Protein AF-A0A844MC93-F1 (afdb_monomer_lite)

Structure (mmCIF, N/CA/C/O backbone):
data_AF-A0A844MC93-F1
#
_entry.id   AF-A0A844MC93-F1
#
loop_
_atom_site.group_PDB
_atom_site.id
_atom_site.type_symbol
_atom_site.label_atom_id
_atom_site.label_alt_id
_atom_site.label_comp_id
_atom_site.label_asym_id
_atom_site.label_entity_id
_atom_site.label_seq_id
_atom_site.pdbx_PDB_ins_code
_atom_site.Cartn_x
_atom_site.Cartn_y
_atom_site.Cartn_z
_atom_site.occupancy
_atom_site.B_iso_or_equiv
_atom_site.auth_seq_id
_atom_site.auth_comp_id
_atom_site.auth_asym_id
_atom_site.auth_atom_id
_atom_site.pdbx_PDB_model_num
ATOM 1 N N . MET A 1 1 ? 63.786 -28.068 -14.562 1.00 35.53 1 MET A N 1
ATOM 2 C CA . MET A 1 1 ? 63.815 -26.596 -14.672 1.00 35.53 1 MET A CA 1
ATOM 3 C C . MET A 1 1 ? 62.580 -26.238 -15.486 1.00 35.53 1 MET A C 1
ATOM 5 O O . MET A 1 1 ? 62.514 -26.682 -16.622 1.00 35.53 1 MET A O 1
ATOM 9 N N . GLU A 1 2 ? 61.457 -26.017 -14.790 1.00 35.34 2 GLU A N 1
ATOM 10 C CA . GLU A 1 2 ? 60.825 -24.687 -14.545 1.00 35.34 2 GLU A CA 1
ATOM 11 C C . GLU A 1 2 ? 60.027 -24.233 -15.785 1.00 35.34 2 GLU A C 1
ATOM 13 O O . GLU A 1 2 ? 60.613 -24.075 -16.846 1.00 35.34 2 GLU A O 1
ATOM 18 N N . GLN A 1 3 ? 58.694 -24.368 -15.812 1.00 28.67 3 GLN A N 1
ATOM 19 C CA . GLN A 1 3 ? 57.597 -23.563 -15.216 1.00 28.67 3 GLN A CA 1
ATOM 20 C C . GLN A 1 3 ? 56.998 -22.506 -16.184 1.00 28.67 3 GLN A C 1
ATOM 22 O O . GLN A 1 3 ? 57.705 -21.642 -16.681 1.00 28.67 3 GLN A O 1
ATOM 27 N N . GLU A 1 4 ? 55.686 -22.684 -16.427 1.00 31.81 4 GLU A N 1
ATOM 28 C CA . GLU A 1 4 ? 54.530 -21.773 -16.653 1.00 31.81 4 GLU A CA 1
ATOM 29 C C . GLU A 1 4 ? 54.611 -20.414 -17.394 1.00 31.81 4 GLU A C 1
ATOM 31 O O . GLU A 1 4 ? 55.404 -19.547 -17.050 1.00 31.81 4 GLU A O 1
ATOM 36 N N . HIS A 1 5 ? 53.658 -20.191 -18.325 1.00 30.84 5 HIS A N 1
ATOM 37 C CA . HIS A 1 5 ? 52.554 -19.186 -18.277 1.00 30.84 5 HIS A CA 1
ATOM 38 C C . HIS A 1 5 ? 51.731 -19.285 -19.591 1.00 30.84 5 HIS A C 1
ATOM 40 O O . HIS A 1 5 ? 52.308 -19.261 -20.674 1.00 30.84 5 HIS A O 1
ATOM 46 N N . ASP A 1 6 ? 50.460 -19.702 -19.594 1.00 29.31 6 ASP A N 1
ATOM 47 C CA . ASP A 1 6 ? 49.189 -18.988 -19.330 1.00 29.31 6 ASP A CA 1
ATOM 48 C C . ASP A 1 6 ? 48.809 -17.884 -20.339 1.00 29.31 6 ASP A C 1
ATOM 50 O O . ASP A 1 6 ? 49.613 -17.036 -20.719 1.00 29.31 6 ASP A O 1
ATOM 54 N N . GLY A 1 7 ? 47.547 -17.913 -20.764 1.00 27.50 7 GLY A N 1
ATOM 55 C CA . GLY A 1 7 ? 46.962 -17.030 -21.768 1.00 27.50 7 GLY A CA 1
ATOM 56 C C . GLY A 1 7 ? 45.477 -17.315 -21.979 1.00 27.50 7 GLY A C 1
ATOM 57 O O . GLY A 1 7 ? 45.034 -17.451 -23.121 1.00 27.50 7 GLY A O 1
ATOM 58 N N . ASP A 1 8 ? 44.730 -17.463 -20.881 1.00 28.98 8 ASP A N 1
ATOM 59 C CA . ASP A 1 8 ? 43.276 -17.601 -20.894 1.00 28.98 8 ASP A CA 1
ATOM 60 C C . ASP A 1 8 ? 42.558 -16.239 -21.024 1.00 28.98 8 ASP A C 1
ATOM 62 O O . ASP A 1 8 ? 43.044 -15.164 -20.668 1.00 28.98 8 ASP A O 1
ATOM 66 N N . LYS A 1 9 ? 41.374 -16.327 -21.615 1.00 26.55 9 LYS A N 1
ATOM 67 C CA . LYS A 1 9 ? 40.451 -15.289 -22.083 1.00 26.55 9 LYS A CA 1
ATOM 68 C C . LYS A 1 9 ? 39.898 -14.452 -20.913 1.00 26.55 9 LYS A C 1
ATOM 70 O O . LYS A 1 9 ? 39.549 -15.026 -19.883 1.00 26.55 9 LYS A O 1
ATOM 75 N N . PRO A 1 10 ? 39.680 -13.128 -21.048 1.00 24.09 10 PRO A N 1
ATOM 76 C CA . PRO A 1 10 ? 39.064 -12.356 -19.974 1.00 24.09 10 PRO A CA 1
ATOM 77 C C . PRO A 1 10 ? 37.566 -12.680 -19.877 1.00 24.09 10 PRO A C 1
ATOM 79 O O . PRO A 1 10 ? 36.758 -12.271 -20.714 1.00 24.09 10 PRO A O 1
ATOM 82 N N . ALA A 1 11 ? 37.206 -13.428 -18.835 1.00 25.00 11 ALA A N 1
ATOM 83 C CA . ALA A 1 11 ? 35.837 -13.588 -18.373 1.00 25.00 11 ALA A CA 1
ATOM 84 C C . ALA A 1 11 ? 35.340 -12.278 -17.737 1.00 25.00 11 ALA A C 1
ATOM 86 O O . ALA A 1 11 ? 36.024 -11.651 -16.927 1.00 25.00 11 ALA A O 1
ATOM 87 N N . LEU A 1 12 ? 34.131 -11.869 -18.119 1.00 22.59 12 LEU A N 1
ATOM 88 C CA . LEU A 1 12 ? 33.405 -10.743 -17.535 1.00 22.59 12 LEU A CA 1
ATOM 89 C C . LEU A 1 12 ? 33.180 -10.998 -16.032 1.00 22.59 12 LEU A C 1
ATOM 91 O O . LEU A 1 12 ? 32.734 -12.092 -15.676 1.00 22.59 12 LEU A O 1
ATOM 95 N N . PRO A 1 13 ? 33.449 -10.029 -15.139 1.00 25.45 13 PRO A N 1
ATOM 96 C CA . PRO A 1 13 ? 33.278 -10.247 -13.712 1.00 25.45 13 PRO A CA 1
ATOM 97 C C . PRO A 1 13 ? 31.793 -10.396 -13.373 1.00 25.45 13 PRO A C 1
ATOM 99 O O . PRO A 1 13 ? 30.973 -9.524 -13.668 1.00 25.45 13 PRO A O 1
ATOM 102 N N . ALA A 1 14 ? 31.470 -11.513 -12.720 1.00 25.19 14 ALA A N 1
ATOM 103 C CA . ALA A 1 14 ? 30.201 -11.735 -12.050 1.00 25.19 14 ALA A CA 1
ATOM 104 C C . ALA A 1 14 ? 29.935 -10.567 -11.091 1.00 25.19 14 ALA A C 1
ATOM 106 O O . ALA A 1 14 ? 30.673 -10.347 -10.128 1.00 25.19 14 ALA A O 1
ATOM 107 N N . GLY A 1 15 ? 28.895 -9.789 -11.391 1.00 26.84 15 GLY A N 1
ATOM 108 C CA . GLY A 1 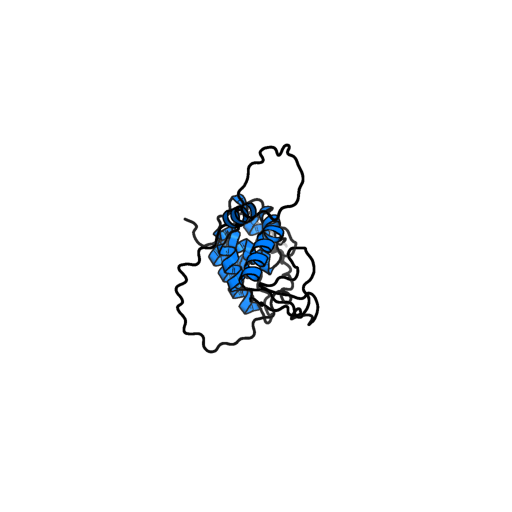15 ? 28.446 -8.699 -10.541 1.00 26.84 15 GLY A CA 1
ATOM 109 C C . GLY A 1 15 ? 28.113 -9.233 -9.155 1.00 26.84 15 GLY A C 1
ATOM 110 O O . GLY A 1 15 ? 27.282 -10.129 -9.009 1.00 26.84 15 GLY A O 1
ATOM 111 N N . GLN A 1 16 ? 28.781 -8.676 -8.148 1.00 25.52 16 GLN A N 1
ATOM 112 C CA . GLN A 1 16 ? 28.475 -8.889 -6.743 1.00 25.52 16 GLN A CA 1
ATOM 113 C C . GLN A 1 16 ? 26.976 -8.670 -6.523 1.00 25.52 16 GLN A C 1
ATOM 115 O O . GLN A 1 16 ? 26.454 -7.565 -6.687 1.00 25.52 16 GLN A O 1
ATOM 120 N N . VAL A 1 17 ? 26.280 -9.749 -6.172 1.00 33.12 17 VAL A N 1
ATOM 121 C CA . VAL A 1 17 ? 24.905 -9.702 -5.690 1.00 33.12 17 VAL A CA 1
ATOM 122 C C . VAL A 1 17 ? 24.955 -8.951 -4.366 1.00 33.12 17 VAL A C 1
ATOM 124 O O . VAL A 1 17 ? 25.324 -9.514 -3.339 1.00 33.12 17 VAL A O 1
ATOM 127 N N . GLY A 1 18 ? 24.642 -7.655 -4.403 1.00 36.09 18 GLY A N 1
ATOM 128 C CA . GLY A 1 18 ? 24.328 -6.906 -3.195 1.00 36.09 18 GLY A CA 1
ATOM 129 C C . GLY A 1 18 ? 23.231 -7.668 -2.463 1.00 36.09 18 GLY A C 1
ATOM 130 O O . GLY A 1 18 ? 22.151 -7.882 -3.016 1.00 36.09 18 GLY A O 1
ATOM 131 N N . SER A 1 19 ? 23.547 -8.174 -1.274 1.00 46.25 19 SER A N 1
ATOM 132 C CA . SER A 1 19 ? 22.566 -8.812 -0.414 1.00 46.25 19 SER A CA 1
ATOM 133 C C . SER A 1 19 ? 21.630 -7.714 0.076 1.00 46.25 19 SER A C 1
ATOM 135 O O . SER A 1 19 ? 21.979 -6.995 1.015 1.00 46.25 19 SER A O 1
ATOM 137 N N . ASP A 1 20 ? 20.478 -7.552 -0.576 1.00 58.31 20 ASP A N 1
ATOM 138 C CA . ASP A 1 20 ? 19.376 -6.777 -0.016 1.00 58.31 20 ASP A CA 1
ATOM 139 C C . ASP A 1 20 ? 19.149 -7.344 1.394 1.00 58.31 20 ASP A C 1
ATOM 141 O O . ASP A 1 20 ? 18.728 -8.497 1.545 1.00 58.31 20 ASP A O 1
ATOM 145 N N . LYS A 1 21 ? 19.491 -6.589 2.445 1.00 58.25 21 LYS A N 1
ATOM 146 C CA . LYS A 1 21 ? 19.073 -6.973 3.793 1.00 58.25 21 LYS A CA 1
ATOM 147 C C . LYS A 1 21 ? 17.569 -6.823 3.788 1.00 58.25 21 LYS A C 1
ATOM 149 O O . LYS A 1 21 ? 17.075 -5.699 3.820 1.00 58.25 21 LYS A O 1
ATOM 154 N N . GLN A 1 22 ? 16.859 -7.941 3.670 1.00 55.72 22 GLN A N 1
ATOM 155 C CA . GLN A 1 22 ? 15.409 -7.910 3.671 1.00 55.72 22 GLN A CA 1
ATOM 156 C C . GLN A 1 22 ? 14.955 -7.148 4.921 1.00 55.72 22 GLN A C 1
ATOM 158 O O . GLN A 1 22 ? 15.477 -7.417 6.009 1.00 55.72 22 GLN A O 1
ATOM 163 N N . PRO A 1 23 ? 14.035 -6.177 4.786 1.00 57.38 23 PRO A N 1
ATOM 164 C CA . PRO A 1 23 ? 13.377 -5.635 5.962 1.00 57.38 23 PRO A CA 1
ATOM 165 C C . PRO A 1 23 ? 12.793 -6.792 6.768 1.00 57.38 23 PRO A C 1
ATOM 167 O O . PRO A 1 23 ? 12.285 -7.751 6.189 1.00 57.38 23 PRO A O 1
ATOM 170 N N . ASP A 1 24 ? 12.853 -6.698 8.090 1.00 56.44 24 ASP A N 1
ATOM 171 C CA . ASP A 1 24 ? 12.105 -7.610 8.941 1.00 56.44 24 ASP A CA 1
ATOM 172 C C . ASP A 1 24 ? 10.605 -7.373 8.703 1.00 56.44 24 ASP A C 1
ATOM 174 O O . ASP A 1 24 ? 10.017 -6.417 9.211 1.00 56.44 24 ASP A O 1
ATOM 178 N N . LEU A 1 25 ? 9.997 -8.217 7.862 1.00 54.47 25 LEU A N 1
ATOM 179 C CA . LEU A 1 25 ? 8.570 -8.139 7.543 1.00 54.47 25 LEU A CA 1
ATOM 180 C C . LEU A 1 25 ? 7.706 -8.948 8.505 1.00 54.47 25 LEU A C 1
ATOM 182 O O . LEU A 1 25 ? 6.501 -9.049 8.273 1.00 54.47 25 LEU A O 1
ATOM 186 N N . SER A 1 26 ? 8.276 -9.489 9.589 1.00 44.06 26 SER A N 1
ATOM 187 C CA . SER A 1 26 ? 7.476 -10.088 10.667 1.00 44.06 26 SER A CA 1
ATOM 188 C C . SER A 1 26 ? 6.528 -9.064 11.305 1.00 44.06 26 SER A C 1
ATOM 190 O O . SER A 1 26 ? 5.491 -9.427 11.852 1.00 44.06 26 SER A O 1
ATOM 192 N N . VAL A 1 27 ? 6.842 -7.771 11.160 1.00 40.66 27 VAL A N 1
ATOM 193 C CA . VAL A 1 27 ? 6.048 -6.641 11.658 1.00 40.66 27 VAL A CA 1
ATOM 194 C C . VAL A 1 27 ? 4.888 -6.272 10.715 1.00 40.66 27 VAL A C 1
ATOM 196 O O . VAL A 1 27 ? 3.961 -5.581 11.121 1.00 40.66 27 VAL A O 1
ATOM 199 N N . VAL A 1 28 ? 4.896 -6.743 9.460 1.00 42.47 28 VAL A N 1
ATOM 200 C CA . VAL A 1 28 ? 3.965 -6.301 8.394 1.00 42.47 28 VAL A CA 1
ATOM 201 C C . VAL A 1 28 ? 2.914 -7.360 8.035 1.00 42.47 28 VAL A C 1
ATOM 203 O O . VAL A 1 28 ? 2.183 -7.266 7.049 1.00 42.47 28 VAL A O 1
ATOM 206 N N . GLY A 1 29 ? 2.815 -8.404 8.839 1.00 36.84 29 GLY A N 1
ATOM 207 C CA . GLY A 1 29 ? 1.815 -9.431 8.661 1.00 36.84 29 GLY A CA 1
ATOM 208 C C . GLY A 1 29 ? 1.720 -10.221 9.939 1.00 36.84 29 GLY A C 1
ATOM 209 O O . GLY A 1 29 ? 2.612 -10.986 10.254 1.00 36.84 29 GLY A O 1
ATOM 210 N N . ASN A 1 30 ? 0.633 -10.043 10.668 1.00 32.34 30 ASN A N 1
ATOM 211 C CA . ASN A 1 30 ? 0.126 -11.062 11.571 1.00 32.34 30 ASN A CA 1
ATOM 212 C C . ASN A 1 30 ? -1.390 -10.986 11.505 1.00 32.34 30 ASN A C 1
ATOM 214 O O . ASN A 1 30 ? -2.056 -10.491 12.408 1.00 32.34 30 ASN A O 1
ATOM 218 N N . LEU A 1 31 ? -1.914 -11.464 10.378 1.00 40.94 31 LEU A N 1
ATOM 219 C CA . LEU A 1 31 ? -3.277 -11.955 10.307 1.00 40.94 31 LEU A CA 1
ATOM 220 C C . LEU A 1 31 ? -3.457 -12.942 9.148 1.00 40.94 31 LEU A C 1
ATOM 222 O O . LEU A 1 31 ? -4.250 -12.739 8.239 1.00 40.94 31 LEU A O 1
ATOM 226 N N . TRP A 1 32 ? -2.699 -14.030 9.191 1.00 37.22 32 TRP A N 1
ATOM 227 C CA . TRP A 1 32 ? -3.034 -15.237 8.443 1.00 37.22 32 TRP A CA 1
ATOM 228 C C . TRP A 1 32 ? -2.930 -16.395 9.428 1.00 37.22 32 TRP A C 1
ATOM 230 O O . TRP A 1 32 ? -1.915 -17.080 9.497 1.00 37.22 32 TRP A O 1
ATOM 240 N N . LYS A 1 33 ? -3.954 -16.541 10.275 1.00 31.25 33 LYS A N 1
ATOM 241 C CA . LYS A 1 33 ? -4.282 -17.863 10.802 1.00 31.25 33 LYS A CA 1
ATOM 242 C C . LYS A 1 33 ? -5.194 -18.508 9.771 1.00 31.25 33 LYS A C 1
ATOM 244 O O . LYS A 1 33 ? -6.165 -17.892 9.340 1.00 31.25 33 LYS A O 1
ATOM 249 N N . GLU A 1 34 ? -4.768 -19.673 9.314 1.00 35.72 34 GLU A N 1
ATOM 250 C CA . GLU A 1 34 ? -5.501 -20.553 8.420 1.00 35.72 34 GLU A CA 1
ATOM 251 C C . GLU A 1 34 ? -6.854 -20.885 9.053 1.00 35.72 34 GLU A C 1
ATOM 253 O O . GLU A 1 34 ? -6.898 -21.552 10.080 1.00 35.72 34 GLU A O 1
ATOM 258 N N . ASP A 1 35 ? -7.927 -20.411 8.427 1.00 31.78 35 ASP A N 1
ATOM 259 C CA . ASP A 1 35 ? -9.226 -21.076 8.451 1.00 31.78 35 ASP A CA 1
ATOM 260 C C . ASP A 1 35 ? -9.497 -21.491 6.992 1.00 31.78 35 ASP A C 1
ATOM 262 O O . ASP A 1 35 ? -10.217 -20.823 6.247 1.00 31.78 35 ASP A O 1
ATOM 266 N N . GLU A 1 36 ? -8.809 -22.545 6.538 1.00 42.59 36 GLU A N 1
ATOM 267 C CA . GLU A 1 36 ? -9.274 -23.342 5.401 1.00 42.59 36 GLU A CA 1
ATOM 268 C C . GLU A 1 36 ? -10.376 -24.265 5.920 1.00 42.59 36 GLU A C 1
ATOM 270 O O . GLU A 1 36 ? -10.083 -25.339 6.424 1.00 42.59 36 GLU A O 1
ATOM 275 N N . GLU A 1 37 ? -11.630 -23.824 5.832 1.00 35.50 37 GLU A N 1
ATOM 276 C CA . GLU A 1 37 ? -12.793 -24.686 5.593 1.00 35.50 37 GLU A CA 1
ATOM 277 C C . GLU A 1 37 ? -14.018 -23.805 5.267 1.00 35.50 37 GLU A C 1
ATOM 279 O O . GLU A 1 37 ? -14.347 -22.855 5.976 1.00 35.50 37 GLU A O 1
ATOM 284 N N . ASP A 1 38 ? -14.645 -24.109 4.127 1.00 37.22 38 ASP A N 1
ATOM 285 C CA . ASP A 1 38 ? -15.907 -23.584 3.590 1.00 37.22 38 ASP A CA 1
ATOM 286 C C . ASP A 1 38 ? -16.052 -22.077 3.317 1.00 37.22 38 ASP A C 1
ATOM 288 O O . ASP A 1 38 ? -16.654 -21.322 4.083 1.00 37.22 38 ASP A O 1
ATOM 292 N N . ARG A 1 39 ? -15.674 -21.664 2.095 1.00 39.97 39 ARG A N 1
ATOM 293 C CA . ARG A 1 39 ? -16.386 -20.597 1.360 1.00 39.97 39 ARG A CA 1
ATOM 294 C C . ARG A 1 39 ? -16.521 -20.927 -0.125 1.00 39.97 39 ARG A C 1
ATOM 296 O O . ARG A 1 39 ? -15.873 -20.315 -0.970 1.00 39.97 39 ARG A O 1
ATOM 303 N N . ASP A 1 40 ? -17.409 -21.869 -0.424 1.00 36.69 40 ASP A N 1
ATOM 304 C CA . ASP A 1 40 ? -18.178 -21.823 -1.668 1.00 36.69 40 ASP A CA 1
ATOM 305 C C . ASP A 1 40 ? -19.539 -21.144 -1.397 1.00 36.69 40 ASP A C 1
ATOM 307 O O . ASP A 1 40 ? -20.106 -21.260 -0.310 1.00 36.69 40 ASP A O 1
ATOM 311 N N . SER A 1 41 ? -20.052 -20.421 -2.394 1.00 34.88 41 SER A N 1
ATOM 312 C CA . SER A 1 41 ? -21.195 -19.488 -2.382 1.00 34.88 41 SER A CA 1
ATOM 313 C C . SER A 1 41 ? -20.936 -18.163 -1.630 1.00 34.88 41 SER A C 1
ATOM 315 O O . SER A 1 41 ? -20.890 -18.060 -0.413 1.00 34.88 41 SER A O 1
ATOM 317 N N . THR A 1 42 ? -20.720 -17.052 -2.325 1.00 29.45 42 THR A N 1
ATOM 318 C CA . THR A 1 42 ? -21.747 -16.390 -3.125 1.00 29.45 42 THR A CA 1
ATOM 319 C C . THR A 1 42 ? -21.114 -15.715 -4.336 1.00 29.45 42 THR A C 1
ATOM 321 O O . THR A 1 42 ? -20.321 -14.782 -4.233 1.00 29.45 42 THR A O 1
ATOM 324 N N . SER A 1 43 ? -21.525 -16.158 -5.519 1.00 37.81 43 SER A N 1
ATOM 325 C CA . SER A 1 43 ? -21.436 -15.371 -6.739 1.00 37.81 43 SER A CA 1
ATOM 326 C C . SER A 1 43 ? -22.348 -14.148 -6.595 1.00 37.81 43 SER A C 1
ATOM 328 O O . SER A 1 43 ? -23.515 -14.180 -6.988 1.00 37.81 43 SER A O 1
ATOM 330 N N . LEU A 1 44 ? -21.842 -13.073 -5.996 1.00 29.95 44 LEU A N 1
ATOM 331 C CA . LEU A 1 44 ? -22.433 -11.752 -6.149 1.00 29.95 44 LEU A CA 1
ATOM 332 C C . LEU A 1 44 ? -21.720 -11.066 -7.306 1.00 29.95 44 LEU A C 1
ATOM 334 O O . LEU A 1 44 ? -20.519 -10.812 -7.278 1.00 29.95 44 LEU A O 1
ATOM 338 N N . ASN A 1 45 ? -22.501 -10.850 -8.357 1.00 32.09 45 ASN A N 1
ATOM 339 C CA . ASN A 1 45 ? -22.160 -10.130 -9.566 1.00 32.09 45 ASN A CA 1
ATOM 340 C C . ASN A 1 45 ? -21.429 -8.817 -9.220 1.00 32.09 45 ASN A C 1
ATOM 342 O O . ASN A 1 45 ? -22.051 -7.857 -8.774 1.00 32.09 45 ASN A O 1
ATOM 346 N N . ALA A 1 46 ? -20.111 -8.779 -9.426 1.00 31.86 46 ALA A N 1
ATOM 347 C CA . ALA A 1 46 ? -19.250 -7.622 -9.164 1.00 31.86 46 ALA A CA 1
ATOM 348 C C . ALA A 1 46 ? -19.411 -6.487 -10.201 1.00 31.86 46 ALA A C 1
ATOM 350 O O . ALA A 1 46 ? -18.585 -5.582 -10.272 1.00 31.86 46 ALA A O 1
ATOM 351 N N . ASN A 1 47 ? -20.478 -6.512 -11.001 1.00 37.97 47 ASN A N 1
ATOM 352 C CA . ASN A 1 47 ? -20.798 -5.481 -11.977 1.00 37.97 47 ASN A CA 1
ATOM 353 C C . ASN A 1 47 ? -21.963 -4.627 -11.476 1.00 37.97 47 ASN A C 1
ATOM 355 O O . ASN A 1 47 ? -23.101 -4.919 -11.827 1.00 37.97 47 ASN A O 1
ATOM 359 N N . SER A 1 48 ? -21.653 -3.601 -10.672 1.00 33.69 48 SER A N 1
ATOM 360 C CA . SER A 1 48 ? -22.321 -2.279 -10.649 1.00 33.69 48 SER A CA 1
ATOM 361 C C . SER A 1 48 ? -22.127 -1.556 -9.306 1.00 33.69 48 SER A C 1
ATOM 363 O O . SER A 1 48 ? -23.097 -1.188 -8.644 1.00 33.69 48 SER A O 1
ATOM 365 N N . VAL A 1 49 ? -20.882 -1.336 -8.882 1.00 33.91 49 VAL A N 1
ATOM 366 C CA . VAL A 1 49 ? -20.594 -0.270 -7.911 1.00 33.91 49 VAL A CA 1
ATOM 367 C C . VAL A 1 49 ? -19.840 0.809 -8.672 1.00 33.91 49 VAL A C 1
ATOM 369 O O . VAL A 1 49 ? -18.648 0.678 -8.937 1.00 33.91 49 VAL A O 1
ATOM 372 N N . GLU A 1 50 ? -20.558 1.847 -9.102 1.00 31.48 50 GLU A N 1
ATOM 373 C CA . GLU A 1 50 ? -19.941 3.047 -9.667 1.00 31.48 50 GLU A CA 1
ATOM 374 C C . GLU A 1 50 ? -19.196 3.778 -8.549 1.00 31.48 50 GLU A C 1
ATOM 376 O O . GLU A 1 50 ? -19.779 4.494 -7.731 1.00 31.48 50 GLU A O 1
ATOM 381 N N . TYR A 1 51 ? -17.884 3.569 -8.494 1.00 36.50 51 TYR A N 1
ATOM 382 C CA . TYR A 1 51 ? -17.003 4.382 -7.675 1.00 36.50 51 TYR A CA 1
ATOM 383 C C . TYR A 1 51 ? -16.877 5.761 -8.321 1.00 36.50 51 TYR A C 1
ATOM 385 O O . TYR A 1 51 ? -16.358 5.900 -9.426 1.00 36.50 51 TYR A O 1
ATOM 393 N N . LEU A 1 52 ? -17.360 6.783 -7.616 1.00 37.09 52 LEU A N 1
ATOM 394 C CA . LEU A 1 52 ? -17.166 8.174 -8.012 1.00 37.09 52 LEU A CA 1
ATOM 395 C C . LEU A 1 52 ? -15.670 8.485 -8.006 1.00 37.09 52 LEU A C 1
ATOM 397 O O . LEU A 1 52 ? -14.971 8.212 -7.028 1.00 37.09 52 LEU A O 1
ATOM 401 N N . SER A 1 53 ? -15.191 9.103 -9.076 1.00 42.03 53 SER A N 1
ATOM 402 C CA . SER A 1 53 ? -13.840 9.646 -9.133 1.00 42.03 53 SER A CA 1
ATOM 403 C C . SER A 1 53 ? -13.622 10.678 -8.016 1.00 42.03 53 SER A C 1
ATOM 405 O O . SER A 1 53 ? -14.550 11.375 -7.591 1.00 42.03 53 SER A O 1
ATOM 407 N N . ALA A 1 54 ? -12.375 10.846 -7.568 1.00 43.25 54 ALA A N 1
ATOM 408 C CA . ALA A 1 54 ? -12.016 11.871 -6.581 1.00 43.25 54 ALA A CA 1
ATOM 409 C C . ALA A 1 54 ? -12.485 13.279 -7.008 1.00 43.25 54 ALA A C 1
ATOM 411 O O . ALA A 1 54 ? -12.929 14.076 -6.183 1.00 43.25 54 ALA A O 1
ATOM 412 N N . ASN A 1 55 ? -12.500 13.559 -8.317 1.00 40.28 55 ASN A N 1
ATOM 413 C CA . ASN A 1 55 ? -13.027 14.805 -8.873 1.00 40.28 55 ASN A CA 1
ATOM 414 C C . ASN A 1 55 ? -14.544 14.955 -8.679 1.00 40.28 55 ASN A C 1
ATOM 416 O O . ASN A 1 55 ? -15.020 16.059 -8.413 1.00 40.28 55 ASN A O 1
ATOM 420 N N . GLU A 1 56 ? -15.310 13.869 -8.764 1.00 45.28 56 GLU A N 1
ATOM 421 C CA . GLU A 1 56 ? -16.751 13.876 -8.497 1.00 45.28 56 GLU A CA 1
ATOM 422 C C . GLU A 1 56 ? -17.059 14.019 -7.004 1.00 45.28 56 GLU A C 1
ATOM 424 O O . GLU A 1 56 ? -18.003 14.726 -6.643 1.00 45.28 56 GLU A O 1
ATOM 429 N N . ILE A 1 57 ? -16.237 13.431 -6.131 1.00 48.59 57 ILE A N 1
ATOM 430 C CA . ILE A 1 57 ? -16.327 13.613 -4.675 1.00 48.59 57 ILE A CA 1
ATOM 431 C C . ILE A 1 57 ? -16.024 15.074 -4.309 1.00 48.59 57 ILE A C 1
ATOM 433 O O . ILE A 1 57 ? -16.817 15.725 -3.625 1.00 48.59 57 ILE A O 1
ATOM 437 N N . LEU A 1 58 ? -14.942 15.644 -4.847 1.00 45.03 58 LEU A N 1
ATOM 438 C CA . LEU A 1 58 ? -14.575 17.050 -4.646 1.00 45.03 58 LEU A CA 1
ATOM 439 C C . LEU A 1 58 ? -15.629 18.014 -5.213 1.00 45.03 58 LEU A C 1
ATOM 441 O O . LEU A 1 58 ? -15.935 19.035 -4.594 1.00 45.03 58 LEU A O 1
ATOM 445 N N . ALA A 1 59 ? -16.230 17.693 -6.361 1.00 46.75 59 ALA A N 1
ATOM 446 C CA . ALA A 1 59 ? -17.327 18.474 -6.929 1.00 46.75 59 ALA A CA 1
ATOM 447 C C . ALA A 1 59 ? -18.605 18.399 -6.076 1.00 46.75 59 ALA A C 1
ATOM 449 O O . ALA A 1 59 ? -19.347 19.379 -6.008 1.00 46.75 59 ALA A O 1
ATOM 450 N N . LYS A 1 60 ? -18.868 17.270 -5.407 1.00 50.00 60 LYS A N 1
ATOM 451 C CA . LYS A 1 60 ? -19.984 17.126 -4.458 1.00 50.00 60 LYS A CA 1
ATOM 452 C C . LYS A 1 60 ? -19.744 17.917 -3.169 1.00 50.00 60 LYS A C 1
ATOM 454 O O . LYS A 1 60 ? -20.661 18.594 -2.715 1.00 50.00 60 LYS A O 1
ATOM 459 N N . ILE A 1 61 ? -18.513 17.940 -2.656 1.00 46.03 61 ILE A N 1
ATOM 460 C CA . ILE A 1 61 ? -18.129 18.757 -1.491 1.00 46.03 61 ILE A CA 1
ATOM 461 C C . ILE A 1 61 ? -18.268 20.259 -1.799 1.00 46.03 61 ILE A C 1
ATOM 463 O O . ILE A 1 61 ? -18.829 21.006 -1.002 1.00 46.03 61 ILE A O 1
ATOM 467 N N . LYS A 1 62 ? -17.853 20.710 -2.992 1.00 49.38 62 LYS A N 1
ATOM 468 C CA . LYS A 1 62 ? -18.000 22.117 -3.421 1.00 49.38 62 LYS A CA 1
ATOM 469 C C . LYS A 1 62 ? -19.456 22.575 -3.589 1.00 49.38 62 LYS A C 1
ATOM 471 O O . LYS A 1 62 ? -19.713 23.775 -3.553 1.00 49.38 62 LYS A O 1
ATOM 476 N N . ARG A 1 63 ? -20.403 21.649 -3.777 1.00 38.81 63 ARG A N 1
ATOM 477 C CA . ARG A 1 63 ? -21.838 21.947 -3.933 1.00 38.81 63 ARG A CA 1
ATOM 478 C C . ARG A 1 63 ? -22.607 22.019 -2.610 1.00 38.81 63 ARG A C 1
ATOM 480 O O . ARG A 1 63 ? -23.768 22.410 -2.642 1.00 38.81 63 ARG A O 1
ATOM 487 N N . ASN A 1 64 ? -21.988 21.696 -1.471 1.00 40.38 64 ASN A N 1
ATOM 488 C CA . ASN A 1 64 ? -22.625 21.807 -0.158 1.00 40.38 64 ASN A CA 1
ATOM 489 C C . ASN A 1 64 ? -21.742 22.602 0.826 1.00 40.38 64 ASN A C 1
ATOM 491 O O . ASN A 1 64 ? -21.054 22.013 1.662 1.00 40.38 64 ASN A O 1
ATOM 495 N N . PRO A 1 65 ? -21.696 23.941 0.712 1.00 40.53 65 PRO A N 1
ATOM 496 C CA . PRO A 1 65 ? -20.868 24.755 1.587 1.00 40.53 65 PRO A CA 1
ATOM 497 C C . PRO A 1 65 ? -21.502 24.865 2.979 1.00 40.53 65 PRO A C 1
ATOM 499 O O . PRO A 1 65 ? -22.541 25.501 3.157 1.00 40.53 65 PRO A O 1
ATOM 502 N N . ILE A 1 66 ? -20.834 24.316 3.999 1.00 35.41 66 ILE A N 1
ATOM 503 C CA . ILE A 1 66 ? -21.021 24.807 5.368 1.00 35.41 66 ILE A CA 1
ATOM 504 C C . ILE A 1 66 ? -20.459 26.231 5.392 1.00 35.41 66 ILE A C 1
ATOM 506 O O . ILE A 1 66 ? -19.258 26.458 5.256 1.00 35.41 66 ILE A O 1
ATOM 510 N N . ASN A 1 67 ? -21.372 27.191 5.496 1.00 35.81 67 ASN A N 1
ATOM 511 C CA . ASN A 1 67 ? -21.108 28.622 5.487 1.00 35.81 67 ASN A CA 1
ATOM 512 C C . ASN A 1 67 ? -20.251 29.046 6.695 1.00 35.81 67 ASN A C 1
ATOM 514 O O . ASN A 1 67 ? -20.599 28.694 7.822 1.00 35.81 67 ASN A O 1
ATOM 518 N N . LYS A 1 68 ? -19.192 29.839 6.455 1.00 34.59 68 LYS A N 1
ATOM 519 C CA . LYS A 1 68 ? -18.670 30.894 7.351 1.00 34.59 68 LYS A CA 1
ATOM 520 C C . LYS A 1 68 ? -17.632 31.774 6.620 1.00 34.59 68 LYS A C 1
ATOM 522 O O . LYS A 1 68 ? -16.461 31.439 6.543 1.00 34.59 68 LYS A O 1
ATOM 527 N N . ASN A 1 69 ? -18.133 32.889 6.084 1.00 30.73 69 ASN A N 1
ATOM 528 C CA . ASN A 1 69 ? -17.557 34.243 5.963 1.00 30.73 69 ASN A CA 1
ATOM 529 C C . ASN A 1 69 ? -16.044 34.451 5.687 1.00 30.73 69 ASN A C 1
ATOM 531 O O . ASN A 1 69 ? -15.223 34.230 6.573 1.00 30.73 69 ASN A O 1
ATOM 535 N N . GLY A 1 70 ? -15.723 35.113 4.556 1.00 28.56 70 GLY A N 1
ATOM 536 C CA . GLY A 1 70 ? -14.533 35.981 4.414 1.00 28.56 70 GLY A CA 1
ATOM 537 C C . GLY A 1 70 ? -13.851 36.014 3.031 1.00 28.56 70 GLY A C 1
ATOM 538 O O . GLY A 1 70 ? -13.088 35.120 2.704 1.00 28.56 70 GLY A O 1
ATOM 539 N N . THR A 1 71 ? -14.110 37.076 2.257 1.00 28.23 71 THR A N 1
ATOM 540 C CA . THR A 1 71 ? -13.397 37.652 1.074 1.00 28.23 71 THR A CA 1
ATOM 541 C C . THR A 1 71 ? -11.853 37.555 1.092 1.00 28.23 71 THR A C 1
ATOM 543 O O . THR A 1 71 ? -11.288 37.601 2.174 1.00 28.23 71 THR A O 1
ATOM 546 N N . ALA A 1 72 ? -11.059 37.563 0.006 1.00 31.25 72 ALA A N 1
ATOM 547 C CA . ALA A 1 72 ? -11.220 37.687 -1.452 1.00 31.25 72 ALA A CA 1
ATOM 548 C C . ALA A 1 72 ? -9.944 37.142 -2.162 1.00 31.25 72 ALA A C 1
ATOM 550 O O . ALA A 1 72 ? -8.932 36.873 -1.521 1.00 31.25 72 ALA A O 1
ATOM 551 N N . ALA A 1 73 ? -10.027 36.984 -3.486 1.00 37.75 73 ALA A N 1
ATOM 552 C CA . ALA A 1 73 ? -9.048 36.391 -4.402 1.00 37.75 73 ALA A CA 1
ATOM 553 C C . ALA A 1 73 ? -7.698 37.132 -4.539 1.00 37.75 73 ALA A C 1
ATOM 555 O O . ALA A 1 73 ? -7.678 38.359 -4.517 1.00 37.75 73 ALA A O 1
ATOM 556 N N . ASN A 1 74 ? -6.613 36.392 -4.823 1.00 31.31 74 ASN A N 1
ATOM 557 C CA . ASN A 1 74 ? -5.778 36.622 -6.016 1.00 31.31 74 ASN A CA 1
ATOM 558 C C . ASN A 1 74 ? -4.695 35.547 -6.238 1.00 31.31 74 ASN A C 1
ATOM 560 O O . ASN A 1 74 ? -4.080 35.059 -5.299 1.00 31.31 74 ASN A O 1
ATOM 564 N N . GLU A 1 75 ? -4.491 35.255 -7.527 1.00 36.53 75 GLU A N 1
ATOM 565 C CA . GLU A 1 75 ? -3.316 34.647 -8.171 1.00 36.53 75 GLU A CA 1
ATOM 566 C C . GLU A 1 75 ? -2.859 33.250 -7.722 1.00 36.53 75 GLU A C 1
ATOM 568 O O . GLU A 1 75 ? -2.046 33.082 -6.819 1.00 36.53 75 GLU A O 1
ATOM 573 N N . ILE A 1 76 ? -3.258 32.234 -8.498 1.00 34.03 76 ILE A N 1
ATOM 574 C CA . ILE A 1 76 ? -2.416 31.050 -8.691 1.00 34.03 76 ILE A CA 1
ATOM 575 C C . ILE A 1 76 ? -2.191 30.881 -10.190 1.00 34.03 76 ILE A C 1
ATOM 577 O O . ILE A 1 76 ? -3.067 30.477 -10.955 1.00 34.03 76 ILE A O 1
ATOM 581 N N . THR A 1 77 ? -0.982 31.261 -10.576 1.00 29.91 77 THR A N 1
ATOM 582 C CA . THR A 1 77 ? -0.264 30.927 -11.800 1.00 29.91 77 THR A CA 1
ATOM 583 C C . THR A 1 77 ? -0.609 29.520 -12.288 1.00 29.91 77 THR A C 1
ATOM 585 O O . THR A 1 77 ? -0.573 28.555 -11.524 1.00 29.91 77 THR A O 1
ATOM 588 N N . ALA A 1 78 ? -0.920 29.406 -13.580 1.00 35.66 78 ALA A N 1
ATOM 589 C CA . ALA A 1 78 ? -1.196 28.148 -14.259 1.00 35.66 78 ALA A CA 1
ATOM 590 C C . ALA A 1 78 ? -0.002 27.184 -14.133 1.00 35.66 78 ALA A C 1
ATOM 592 O O . ALA A 1 78 ? 0.938 27.207 -14.925 1.00 35.66 78 ALA A O 1
ATOM 593 N N . THR A 1 79 ? -0.045 26.321 -13.123 1.00 28.77 79 THR A N 1
ATOM 594 C CA . THR A 1 79 ? 0.784 25.124 -13.049 1.00 28.77 79 THR A CA 1
ATOM 595 C C . THR A 1 79 ? 0.074 24.033 -13.838 1.00 28.77 79 THR A C 1
ATOM 597 O O . THR A 1 79 ? -1.121 23.792 -13.672 1.00 28.77 79 THR A O 1
ATOM 600 N N . LYS A 1 80 ? 0.810 23.410 -14.759 1.00 32.88 80 LYS A N 1
ATOM 601 C CA . LYS A 1 80 ? 0.384 22.266 -15.567 1.00 32.88 80 LYS A CA 1
ATOM 602 C C . LYS A 1 80 ? -0.166 21.180 -14.633 1.00 32.88 80 LYS A C 1
ATOM 604 O O . LYS A 1 80 ? 0.603 20.466 -13.998 1.00 32.88 80 LYS A O 1
ATOM 609 N N . GLN A 1 81 ? -1.491 21.108 -14.516 1.00 30.55 81 GLN A N 1
ATOM 610 C CA . GLN A 1 81 ? -2.209 20.125 -13.709 1.00 30.55 81 GLN A CA 1
ATOM 611 C C . GLN A 1 81 ? -1.934 18.734 -14.285 1.00 30.55 81 GLN A C 1
ATOM 613 O O . GLN A 1 81 ? -2.569 18.310 -15.248 1.00 30.55 81 GLN A O 1
ATOM 618 N N . VAL A 1 82 ? -0.959 18.025 -13.719 1.00 35.84 82 VAL A N 1
ATOM 619 C CA . VAL A 1 82 ? -0.905 16.571 -13.846 1.00 35.84 82 VAL A CA 1
ATOM 620 C C . VAL A 1 82 ? -2.059 16.068 -12.990 1.00 35.84 82 VAL A C 1
ATOM 622 O O . VAL A 1 82 ? -1.983 16.087 -11.763 1.00 35.84 82 VAL A O 1
ATOM 625 N N . SER A 1 83 ? -3.171 15.714 -13.632 1.00 41.12 83 SER A N 1
ATOM 626 C CA . SER A 1 83 ? -4.281 15.035 -12.974 1.00 41.12 83 SER A CA 1
ATOM 627 C C . SER A 1 83 ? -3.772 13.677 -12.497 1.00 41.12 83 SER A C 1
ATOM 629 O O . SER A 1 83 ? -3.771 12.706 -13.253 1.00 41.12 83 SER A O 1
ATOM 631 N N . THR A 1 84 ? -3.254 13.609 -11.276 1.00 54.84 84 THR A N 1
ATOM 632 C CA . THR A 1 84 ? -2.772 12.344 -10.725 1.00 54.84 84 THR A CA 1
ATOM 633 C C . THR A 1 84 ? -3.987 11.540 -10.288 1.00 54.84 84 THR A C 1
ATOM 635 O O . THR A 1 84 ? -4.452 11.664 -9.160 1.00 54.84 84 THR A O 1
ATOM 638 N N . SER A 1 85 ? -4.561 10.772 -11.213 1.00 84.75 85 SER A N 1
ATOM 639 C CA . SER A 1 85 ? -5.615 9.821 -10.876 1.00 84.75 85 SER A CA 1
ATOM 640 C C . SER A 1 85 ? -5.005 8.718 -10.018 1.00 84.75 85 SER A C 1
ATOM 642 O O . SER A 1 85 ? -4.043 8.075 -10.435 1.00 84.75 85 SER A O 1
ATOM 644 N N . LEU A 1 86 ? -5.558 8.492 -8.829 1.00 93.69 86 LEU A N 1
ATOM 645 C CA . LEU A 1 86 ? -5.219 7.341 -8.000 1.00 93.69 86 LEU A CA 1
ATOM 646 C C . LEU A 1 86 ? -5.435 6.043 -8.815 1.00 93.69 86 LEU A C 1
ATOM 648 O O . LEU A 1 86 ? -6.512 5.878 -9.398 1.00 93.69 86 LEU A O 1
ATOM 652 N N . PRO A 1 87 ? -4.452 5.122 -8.898 1.00 95.38 87 PRO A N 1
ATOM 653 C CA . PRO A 1 87 ? -4.615 3.878 -9.645 1.00 95.38 87 PRO A CA 1
ATOM 654 C C . PRO A 1 87 ? -5.549 2.923 -8.887 1.00 95.38 87 PRO A C 1
ATOM 656 O O . PRO A 1 87 ? -5.126 2.208 -7.977 1.00 95.38 87 PRO A O 1
ATOM 659 N N . MET A 1 88 ? -6.830 2.903 -9.268 1.00 95.50 88 MET A N 1
ATOM 660 C CA . MET A 1 88 ? -7.878 2.147 -8.560 1.00 95.50 88 MET A CA 1
ATOM 661 C C . MET A 1 88 ? -7.625 0.637 -8.507 1.00 95.50 88 MET A C 1
ATOM 663 O O . MET A 1 88 ? -7.909 0.014 -7.490 1.00 95.50 88 MET A O 1
ATOM 667 N N . CYS A 1 89 ? -6.983 0.058 -9.525 1.00 96.25 89 CYS A N 1
ATOM 668 C CA . CYS A 1 89 ? -6.552 -1.343 -9.499 1.00 96.25 89 CYS A CA 1
ATOM 669 C C . CYS A 1 89 ? -5.567 -1.643 -8.351 1.00 96.25 89 CYS A C 1
ATOM 671 O O . CYS A 1 89 ? -5.573 -2.739 -7.796 1.00 96.25 89 CYS A O 1
ATOM 673 N N . GLY A 1 90 ? -4.755 -0.661 -7.941 1.00 97.81 90 GLY A N 1
ATOM 674 C CA . GLY A 1 90 ? -3.918 -0.755 -6.746 1.00 97.81 90 GLY A CA 1
ATOM 675 C C . GLY A 1 90 ? -4.729 -0.700 -5.453 1.00 97.81 90 GLY A C 1
ATOM 676 O O . GLY A 1 90 ? -4.443 -1.453 -4.529 1.00 97.81 90 GLY A O 1
ATOM 677 N N . VAL A 1 91 ? -5.771 0.137 -5.396 1.00 97.62 91 VAL A N 1
ATOM 678 C CA . VAL A 1 91 ? -6.693 0.213 -4.245 1.00 97.62 91 VAL A CA 1
ATOM 679 C C . VAL A 1 91 ? -7.407 -1.122 -4.037 1.00 97.62 91 VAL A C 1
ATOM 681 O O . VAL A 1 91 ? -7.461 -1.628 -2.918 1.00 97.62 91 VAL A O 1
ATOM 684 N N . GLU A 1 92 ? -7.924 -1.715 -5.112 1.00 97.25 92 GLU A N 1
ATOM 685 C CA . GLU A 1 92 ? -8.572 -3.031 -5.089 1.00 97.25 92 GLU A CA 1
ATOM 686 C C . GLU A 1 92 ? -7.607 -4.125 -4.624 1.00 97.25 92 GLU A C 1
ATOM 688 O O . GLU A 1 92 ? -7.962 -4.956 -3.787 1.00 97.25 92 GLU A O 1
ATOM 693 N N . LEU A 1 93 ? -6.364 -4.095 -5.117 1.00 97.88 93 LEU A N 1
ATOM 694 C CA . LEU A 1 93 ? -5.342 -5.053 -4.716 1.00 97.88 93 LEU A CA 1
ATOM 695 C C . LEU A 1 93 ? -4.974 -4.914 -3.234 1.00 97.88 93 LEU A C 1
ATOM 697 O O . LEU A 1 93 ? -4.851 -5.925 -2.549 1.00 97.88 93 LEU A O 1
ATOM 701 N N . ILE A 1 94 ? -4.866 -3.685 -2.720 1.00 98.00 94 ILE A N 1
ATOM 702 C CA . ILE A 1 94 ? -4.670 -3.427 -1.287 1.00 98.00 94 ILE A CA 1
ATOM 703 C C . ILE A 1 94 ? -5.823 -4.044 -0.496 1.00 98.00 94 ILE A C 1
ATOM 705 O O . ILE A 1 94 ? -5.579 -4.889 0.356 1.00 98.00 94 ILE A O 1
ATOM 709 N N . LYS A 1 95 ? -7.080 -3.720 -0.824 1.00 95.94 95 LYS A N 1
ATOM 710 C CA . LYS A 1 95 ? -8.256 -4.264 -0.121 1.00 95.94 95 LYS A CA 1
ATOM 711 C C . LYS A 1 95 ? -8.349 -5.794 -0.163 1.00 95.94 95 LYS A C 1
ATOM 713 O O . LYS A 1 95 ? -8.910 -6.394 0.744 1.00 95.94 95 LYS A O 1
ATOM 718 N N . LYS A 1 96 ? -7.804 -6.444 -1.197 1.00 96.12 96 LYS A N 1
ATOM 719 C CA . LYS A 1 96 ? -7.735 -7.914 -1.278 1.00 96.12 96 LYS A CA 1
ATOM 720 C C . LYS A 1 96 ? -6.818 -8.522 -0.209 1.00 96.12 96 LYS A C 1
ATOM 722 O O . LYS A 1 96 ? -7.062 -9.646 0.221 1.00 96.12 96 LYS A O 1
ATOM 727 N N . PHE A 1 97 ? -5.752 -7.819 0.175 1.00 94.62 97 PHE A N 1
ATOM 728 C CA . PHE A 1 97 ? -4.749 -8.317 1.124 1.00 94.62 97 PHE A CA 1
ATOM 729 C C . PHE A 1 97 ? -4.851 -7.702 2.518 1.00 94.62 97 PHE A C 1
ATOM 731 O O . PHE A 1 97 ? -4.399 -8.325 3.475 1.00 94.62 97 PHE A O 1
ATOM 738 N N . GLU A 1 98 ? -5.424 -6.509 2.640 1.00 90.44 98 GLU A N 1
ATOM 739 C CA . GLU A 1 98 ? -5.695 -5.869 3.922 1.00 90.44 98 GLU A CA 1
ATOM 740 C C . GLU A 1 98 ? -7.048 -6.342 4.465 1.00 90.44 98 GLU A C 1
ATOM 742 O O . GLU A 1 98 ? -8.053 -6.323 3.760 1.00 90.44 98 GLU A O 1
ATOM 747 N N . GLY A 1 99 ? -7.107 -6.739 5.735 1.00 88.00 99 GLY A N 1
ATOM 748 C CA . GLY A 1 99 ? -8.389 -6.918 6.419 1.00 88.00 99 GLY A CA 1
ATOM 749 C C . GLY A 1 99 ? -9.024 -5.562 6.746 1.00 88.00 99 GLY A C 1
ATOM 750 O O . GLY A 1 99 ? -8.317 -4.634 7.139 1.00 88.00 99 GLY A O 1
ATOM 751 N N . CYS A 1 100 ? -10.352 -5.439 6.625 1.00 94.62 100 CYS A N 1
ATOM 752 C CA . CYS A 1 100 ? -11.080 -4.237 7.047 1.00 94.62 100 CYS A CA 1
ATOM 753 C C . CYS A 1 100 ? -11.750 -4.435 8.410 1.00 94.62 100 CYS A C 1
ATOM 755 O O . CYS A 1 100 ? -12.679 -5.233 8.548 1.00 94.62 100 CYS A O 1
ATOM 757 N N . TYR A 1 101 ? -11.325 -3.653 9.404 1.00 95.44 101 TYR A N 1
ATOM 758 C CA . TYR A 1 101 ? -11.855 -3.701 10.768 1.00 95.44 101 TYR A CA 1
ATOM 759 C C . TYR A 1 101 ? -12.587 -2.416 11.130 1.00 95.44 101 TYR A C 1
ATOM 761 O O . TYR A 1 101 ? -11.980 -1.382 11.384 1.00 95.44 101 TYR A O 1
ATOM 769 N N . LEU A 1 102 ? -13.914 -2.478 11.215 1.00 97.31 102 LEU A N 1
ATOM 770 C CA . LEU A 1 102 ? -14.755 -1.305 11.488 1.00 97.31 102 LEU A CA 1
ATOM 771 C C . LEU A 1 102 ? -14.733 -0.836 12.949 1.00 97.31 102 LEU A C 1
ATOM 773 O O . LEU A 1 102 ? -15.267 0.224 13.263 1.00 97.31 102 LEU A O 1
ATOM 777 N N . LYS A 1 103 ? -14.124 -1.611 13.849 1.00 96.44 103 LYS A N 1
ATOM 778 C CA . LYS A 1 103 ? -13.912 -1.248 15.253 1.00 96.44 103 LYS 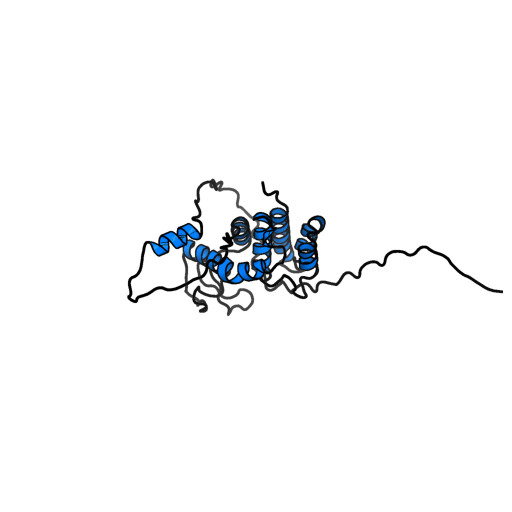A CA 1
ATOM 779 C C . LYS A 1 103 ? -12.422 -1.112 15.513 1.00 96.44 103 LYS A C 1
ATOM 781 O O . LYS A 1 103 ? -11.647 -1.960 15.075 1.00 96.44 103 LYS A O 1
ATOM 786 N N . ALA A 1 104 ? -12.049 -0.069 16.242 1.00 94.75 104 ALA A N 1
ATOM 787 C CA . ALA A 1 104 ? -10.677 0.175 16.644 1.00 94.75 104 ALA A CA 1
ATOM 788 C C . ALA A 1 104 ? -10.136 -1.000 17.473 1.00 94.75 104 ALA A C 1
ATOM 790 O O . ALA A 1 104 ? -10.751 -1.399 18.467 1.00 94.75 104 ALA A O 1
ATOM 791 N N . TYR A 1 105 ? -8.982 -1.533 17.079 1.00 88.25 105 TYR A N 1
ATOM 792 C CA . TYR A 1 105 ? -8.331 -2.667 17.731 1.00 88.25 105 TYR A CA 1
ATOM 793 C C . TYR A 1 105 ? -6.869 -2.330 18.061 1.00 88.25 105 TYR A C 1
ATOM 795 O O . TYR A 1 105 ? -6.254 -1.508 17.372 1.00 88.25 105 TYR A O 1
ATOM 803 N N . PRO A 1 106 ? -6.309 -2.890 19.148 1.00 85.62 106 PRO A N 1
ATOM 804 C CA . PRO A 1 106 ? -4.901 -2.693 19.459 1.00 85.62 106 PRO A CA 1
ATOM 805 C C . PRO A 1 106 ? -4.036 -3.352 18.389 1.00 85.62 106 PRO A C 1
ATOM 807 O O . PRO A 1 106 ? -4.458 -4.323 17.761 1.00 85.62 106 PRO A O 1
ATOM 810 N N . ASP A 1 107 ? -2.821 -2.843 18.207 1.00 72.38 107 ASP A N 1
ATOM 811 C CA . ASP A 1 107 ? -1.845 -3.497 17.343 1.00 72.38 107 ASP A CA 1
ATOM 812 C C . ASP A 1 107 ? -1.683 -4.970 17.781 1.00 72.38 107 ASP A C 1
ATOM 814 O O . ASP A 1 107 ? -1.325 -5.218 18.938 1.00 72.38 107 ASP A O 1
ATOM 818 N N . PRO A 1 108 ? -1.961 -5.949 16.897 1.00 64.00 108 PRO A N 1
ATOM 819 C CA . PRO A 1 108 ? -1.889 -7.367 17.232 1.00 64.00 108 PRO A CA 1
ATOM 820 C C . PRO A 1 108 ? -0.512 -7.802 17.740 1.00 64.00 108 PRO A C 1
ATOM 822 O O . PRO A 1 108 ? -0.428 -8.780 18.480 1.00 64.00 108 PRO A O 1
ATOM 825 N N . LEU A 1 109 ? 0.556 -7.094 17.349 1.00 64.12 109 LEU A N 1
ATOM 826 C CA . LEU A 1 109 ? 1.924 -7.417 17.742 1.00 64.12 109 LEU A CA 1
ATOM 827 C C . LEU A 1 109 ? 2.245 -6.923 19.155 1.00 64.12 109 LEU A C 1
ATOM 829 O O . LEU A 1 109 ? 2.758 -7.680 19.977 1.00 64.12 109 LEU A O 1
ATOM 833 N N . THR A 1 110 ? 1.960 -5.654 19.445 1.00 64.50 110 THR A N 1
ATOM 834 C CA . THR A 1 110 ? 2.272 -5.056 20.754 1.00 64.50 110 THR A CA 1
ATOM 835 C C . THR A 1 110 ? 1.173 -5.266 21.795 1.00 64.50 110 THR A C 1
ATOM 837 O O . THR A 1 110 ? 1.403 -5.029 22.981 1.00 64.50 110 THR A O 1
ATOM 840 N N . GLY A 1 111 ? -0.034 -5.661 21.377 1.00 66.06 111 GLY A N 1
ATOM 841 C CA . GLY A 1 111 ? -1.228 -5.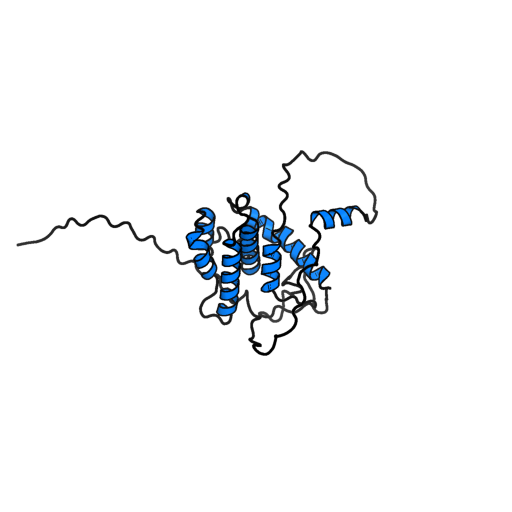693 22.226 1.00 66.06 111 GLY A CA 1
ATOM 842 C C . GLY A 1 111 ? -1.660 -4.304 22.712 1.00 66.06 111 GLY A C 1
ATOM 843 O O . GLY A 1 111 ? -2.469 -4.192 23.632 1.00 66.06 111 GLY A O 1
ATOM 844 N N . GLY A 1 112 ? -1.106 -3.240 22.120 1.00 70.06 112 GLY A N 1
ATOM 845 C CA . GLY A 1 112 ? -1.220 -1.873 22.606 1.00 70.06 112 GLY A CA 1
ATOM 846 C C . GLY A 1 112 ? -1.321 -0.859 21.472 1.00 70.06 112 GLY A C 1
ATOM 847 O O . GLY A 1 112 ? -2.160 -0.974 20.582 1.00 70.06 112 GLY A O 1
ATOM 848 N N . LYS A 1 113 ? -0.508 0.197 21.542 1.00 72.38 113 LYS A N 1
ATOM 849 C CA . LYS A 1 113 ? -0.456 1.234 20.506 1.00 72.38 113 LYS A CA 1
ATOM 850 C C . LYS A 1 113 ? 0.520 0.829 19.385 1.00 72.38 113 LYS A C 1
ATOM 852 O O . LYS A 1 113 ? 1.561 0.267 19.705 1.00 72.38 113 LYS A O 1
ATOM 857 N N . PRO A 1 114 ? 0.279 1.254 18.131 1.00 82.50 114 PRO A N 1
ATOM 858 C CA . PRO A 1 114 ? -0.831 2.105 17.704 1.00 82.50 114 PRO A CA 1
ATOM 859 C C . PRO A 1 114 ? -2.166 1.353 17.617 1.00 82.50 114 PRO A C 1
ATOM 861 O O . PRO A 1 114 ? -2.217 0.187 17.254 1.00 82.50 114 PRO A O 1
ATOM 864 N N . ILE A 1 115 ? -3.257 2.054 17.934 1.00 90.62 115 ILE A N 1
ATOM 865 C CA . ILE A 1 115 ? -4.607 1.550 17.671 1.00 90.62 115 ILE A CA 1
ATOM 866 C C . ILE A 1 115 ? -4.867 1.643 16.169 1.00 90.62 115 ILE A C 1
ATOM 868 O O . ILE A 1 115 ? -4.594 2.686 15.565 1.00 90.62 115 ILE A O 1
ATOM 872 N N . THR A 1 116 ? -5.389 0.563 15.597 1.00 91.38 116 THR A N 1
ATOM 873 C CA . THR A 1 116 ? -5.630 0.410 14.161 1.00 91.38 116 THR A CA 1
ATOM 874 C C . THR A 1 116 ? -7.129 0.282 13.875 1.00 91.38 116 THR A C 1
ATOM 876 O O . THR A 1 116 ? -7.883 -0.227 14.705 1.00 91.38 116 THR A O 1
ATOM 879 N N . ILE A 1 117 ? -7.586 0.776 12.722 1.00 94.31 117 ILE A N 1
ATOM 880 C CA . ILE A 1 117 ? -8.976 0.664 12.252 1.00 94.31 117 ILE A CA 1
ATOM 881 C C . ILE A 1 117 ? -9.042 0.693 10.715 1.00 94.31 117 ILE A C 1
ATOM 883 O O . ILE A 1 117 ? -8.105 1.127 10.042 1.00 94.31 117 ILE A O 1
ATOM 887 N N . GLY A 1 118 ? -10.171 0.273 10.149 1.00 96.31 118 GLY A N 1
ATOM 888 C CA . GLY A 1 118 ? -10.422 0.246 8.712 1.00 96.31 118 GLY A CA 1
ATOM 889 C C . GLY A 1 118 ? -9.465 -0.705 8.005 1.00 96.31 118 GLY A C 1
ATOM 890 O O . GLY A 1 118 ? -9.196 -1.793 8.508 1.00 96.31 118 GLY A O 1
ATOM 891 N N . TRP A 1 119 ? -8.920 -0.267 6.873 1.00 95.81 119 TRP A N 1
ATOM 892 C CA . TRP A 1 119 ? -7.950 -1.009 6.058 1.00 95.81 119 TRP A CA 1
ATOM 893 C C . TRP A 1 119 ? -6.503 -0.932 6.588 1.00 95.81 119 TRP A C 1
ATOM 895 O O . TRP A 1 119 ? -5.562 -0.929 5.801 1.00 95.81 119 TRP A O 1
ATOM 905 N N . GLY A 1 120 ? -6.304 -0.815 7.907 1.00 92.62 120 GLY A N 1
ATOM 906 C CA . GLY A 1 120 ? -4.968 -0.733 8.522 1.00 92.62 120 GLY A CA 1
ATOM 907 C C . GLY A 1 120 ? -4.511 0.678 8.921 1.00 92.62 120 GLY A C 1
ATOM 908 O O . GLY A 1 120 ? -3.316 0.942 9.040 1.00 92.62 120 GLY A O 1
ATOM 909 N N . SER A 1 121 ? -5.437 1.614 9.144 1.00 92.56 121 SER A N 1
ATOM 910 C CA . SER A 1 121 ? -5.099 2.988 9.520 1.00 92.56 121 SER A CA 1
ATOM 911 C C . SER A 1 121 ? -4.808 3.146 11.014 1.00 92.56 121 SER A C 1
ATOM 913 O O . SER A 1 121 ? -5.618 2.770 11.856 1.00 92.56 121 SER A O 1
ATOM 915 N N . THR A 1 122 ? -3.698 3.811 11.348 1.00 91.56 122 THR A N 1
ATOM 916 C CA . THR A 1 122 ? -3.296 4.140 12.733 1.00 91.56 122 THR A CA 1
ATOM 917 C C . THR A 1 122 ? -3.541 5.604 13.127 1.00 91.56 122 THR A C 1
ATOM 919 O O . THR A 1 122 ? -3.226 6.030 14.250 1.00 91.56 122 THR A O 1
ATOM 922 N N . ARG A 1 123 ? -4.074 6.405 12.196 1.00 92.69 123 ARG A N 1
ATOM 923 C CA . ARG A 1 123 ? -4.300 7.848 12.342 1.00 92.69 123 ARG A CA 1
ATOM 924 C C . ARG A 1 123 ? -5.607 8.268 11.673 1.00 92.69 123 ARG A C 1
ATOM 926 O O . ARG A 1 123 ? -5.953 7.779 10.601 1.00 92.69 123 ARG A O 1
ATOM 933 N N . LYS A 1 124 ? -6.321 9.201 12.294 1.00 93.94 124 LYS A N 1
ATOM 934 C CA . LYS A 1 124 ? -7.484 9.873 11.703 1.00 93.94 124 LYS A CA 1
ATOM 935 C C . LYS A 1 124 ? -7.030 10.852 10.615 1.00 93.94 124 LYS A C 1
ATOM 937 O O . LYS A 1 124 ? -5.839 11.133 10.478 1.00 93.94 124 LYS A O 1
ATOM 942 N N . ARG A 1 125 ? -7.977 11.410 9.848 1.00 91.69 125 ARG A N 1
ATOM 943 C CA . ARG A 1 125 ? -7.668 12.380 8.773 1.00 91.69 125 ARG A CA 1
ATOM 944 C C . ARG A 1 125 ? -6.949 13.634 9.277 1.00 91.69 125 ARG A C 1
ATOM 946 O O . ARG A 1 125 ? -6.113 14.177 8.564 1.00 91.69 125 ARG A O 1
ATOM 953 N N . ASP A 1 126 ? -7.251 14.056 10.502 1.00 90.62 126 ASP A N 1
ATOM 954 C CA . ASP A 1 126 ? -6.607 15.186 11.183 1.00 90.62 126 ASP A CA 1
ATOM 955 C C . ASP A 1 126 ? -5.233 14.837 11.795 1.00 90.62 126 ASP A C 1
ATOM 957 O O . ASP A 1 126 ? -4.596 15.685 12.416 1.00 90.62 126 ASP A O 1
ATOM 961 N N . GLY A 1 127 ? -4.763 13.595 11.633 1.00 90.25 127 GLY A N 1
ATOM 962 C CA . GLY A 1 127 ? -3.497 13.111 12.178 1.00 90.25 127 GLY A CA 1
ATOM 963 C C . GLY A 1 127 ? -3.548 12.712 13.656 1.00 90.25 127 GLY A C 1
ATOM 964 O O . GLY A 1 127 ? -2.525 12.292 14.199 1.00 90.25 127 GLY A O 1
ATOM 965 N N . SER A 1 128 ? -4.703 12.798 14.320 1.00 93.81 128 SER A N 1
ATOM 966 C CA . SER A 1 128 ? -4.865 12.314 15.694 1.00 93.81 128 SER A CA 1
ATOM 967 C C . SER A 1 128 ? -4.899 10.774 15.752 1.00 93.81 128 SER A C 1
ATOM 969 O O . SER A 1 128 ? -5.186 10.110 14.747 1.00 93.81 128 SER A O 1
ATOM 971 N N . PRO A 1 129 ? -4.539 10.151 16.892 1.00 94.00 129 PRO A N 1
ATOM 972 C CA . PRO A 1 129 ? -4.601 8.700 17.034 1.00 94.00 129 PRO A CA 1
ATOM 973 C C . PRO A 1 129 ? -6.046 8.203 17.176 1.00 94.00 129 PRO A C 1
ATOM 975 O O . PRO A 1 129 ? -6.935 8.930 17.619 1.00 94.00 129 PRO A O 1
ATOM 978 N N . TRP A 1 130 ? -6.251 6.927 16.858 1.00 94.44 130 TRP A N 1
ATOM 979 C CA . TRP A 1 130 ? -7.456 6.192 17.241 1.00 94.44 130 TRP A CA 1
ATOM 980 C C . TRP A 1 130 ? -7.408 5.766 18.712 1.00 94.44 130 TRP A C 1
ATOM 982 O O . TRP A 1 130 ? -6.333 5.583 19.295 1.00 94.44 130 TRP A O 1
ATOM 992 N N . TYR A 1 131 ? -8.584 5.568 19.295 1.00 94.06 131 TYR A N 1
ATOM 993 C CA . TYR A 1 131 ? -8.794 5.071 20.647 1.00 94.06 131 TYR A CA 1
ATOM 994 C C . TYR A 1 131 ? -9.692 3.830 20.623 1.00 94.06 131 TYR A C 1
ATOM 996 O O . TYR A 1 131 ? -10.548 3.670 19.755 1.00 94.06 131 TYR A O 1
ATOM 1004 N N . LEU A 1 132 ? -9.497 2.930 21.590 1.00 93.62 132 LEU A N 1
ATOM 1005 C CA . LEU A 1 132 ? -10.359 1.757 21.740 1.00 93.62 132 LEU A CA 1
ATOM 1006 C C . LEU A 1 132 ? -11.807 2.183 22.012 1.00 93.62 132 LEU A C 1
ATOM 1008 O O . LEU A 1 132 ? -12.053 3.146 22.735 1.00 93.62 132 LEU A O 1
ATOM 1012 N N . GLY A 1 133 ? -12.753 1.438 21.442 1.00 94.19 133 GLY A N 1
ATOM 1013 C CA . GLY A 1 133 ? -14.185 1.745 21.508 1.00 94.19 133 GLY A CA 1
ATOM 1014 C C . GLY A 1 133 ? -14.691 2.617 20.357 1.00 94.19 133 GLY A C 1
ATOM 1015 O O . GLY A 1 133 ? -15.900 2.689 20.156 1.00 94.19 133 GLY A O 1
ATOM 1016 N N . GLU A 1 134 ? -13.801 3.221 19.566 1.00 97.00 134 GLU A N 1
ATOM 1017 C CA . GLU A 1 134 ? -14.192 3.921 18.342 1.00 97.00 134 GLU A CA 1
ATOM 1018 C C . GLU A 1 134 ? -14.585 2.933 17.231 1.00 97.00 134 GLU A C 1
ATOM 1020 O O . GLU A 1 134 ? -14.058 1.819 17.133 1.00 97.00 134 GLU A O 1
ATOM 1025 N N . SER A 1 135 ? -15.515 3.354 16.375 1.00 97.62 135 SER A N 1
ATOM 1026 C CA . SER A 1 135 ? -15.944 2.603 15.198 1.00 97.62 135 SER A CA 1
ATOM 1027 C C . SER A 1 135 ? -16.192 3.526 14.016 1.00 97.62 135 SER A C 1
ATOM 1029 O O . SER A 1 135 ? -16.583 4.675 14.208 1.00 97.62 135 SER A O 1
ATOM 1031 N N . ILE A 1 136 ? -16.032 2.992 12.811 1.00 97.31 136 ILE A N 1
ATOM 1032 C CA . ILE A 1 136 ? -16.339 3.669 11.552 1.00 97.31 136 ILE A CA 1
ATOM 1033 C C . ILE A 1 136 ? -17.216 2.772 10.679 1.00 97.31 136 ILE A C 1
ATOM 1035 O O . ILE A 1 136 ? -17.206 1.550 10.808 1.00 97.31 136 ILE A O 1
ATOM 1039 N N . SER A 1 1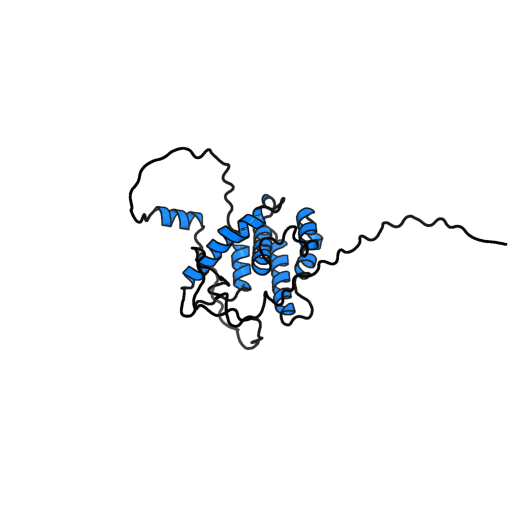37 ? -17.983 3.371 9.782 1.00 98.06 137 SER A N 1
ATOM 1040 C CA . SER A 1 137 ? -18.690 2.669 8.715 1.00 98.06 137 SER A CA 1
ATOM 1041 C C . SER A 1 137 ? -17.723 2.150 7.645 1.00 98.06 137 SER A C 1
ATOM 1043 O O . SER A 1 137 ? -16.585 2.610 7.526 1.00 98.06 137 SER A O 1
ATOM 1045 N N . GLN A 1 138 ? -18.189 1.211 6.813 1.00 97.50 138 GLN A N 1
ATOM 1046 C CA . GLN A 1 138 ? -17.407 0.734 5.666 1.00 97.50 138 GLN A CA 1
ATOM 1047 C C . GLN A 1 138 ? -17.056 1.874 4.703 1.00 97.50 138 GLN A C 1
ATOM 1049 O O . GLN A 1 138 ? -15.941 1.928 4.193 1.00 97.50 138 GLN A O 1
ATOM 1054 N N . GLN A 1 139 ? -17.987 2.808 4.493 1.00 96.94 139 GLN A N 1
ATOM 1055 C CA . GLN A 1 139 ? -17.748 3.983 3.665 1.00 96.94 139 GLN A CA 1
ATOM 1056 C C . GLN A 1 139 ? -16.632 4.855 4.252 1.00 96.94 139 GLN A C 1
ATOM 1058 O O . GLN A 1 139 ? -15.709 5.227 3.537 1.00 96.94 139 GLN A O 1
ATOM 1063 N N . GLU A 1 140 ? -16.663 5.141 5.554 1.00 97.25 140 GLU A N 1
ATOM 1064 C CA . GLU A 1 140 ? -15.604 5.918 6.209 1.00 97.25 140 GLU A CA 1
ATOM 1065 C C . GLU A 1 140 ? -14.247 5.207 6.156 1.00 97.25 140 GLU A C 1
ATOM 1067 O O . GLU A 1 140 ? -13.229 5.871 5.966 1.00 97.25 140 GLU A O 1
ATOM 1072 N N . ALA A 1 141 ? -14.218 3.874 6.277 1.00 97.25 141 ALA A N 1
ATOM 1073 C CA . ALA A 1 141 ? -12.996 3.084 6.124 1.00 97.25 141 ALA A CA 1
ATOM 1074 C C . ALA A 1 141 ? -12.427 3.193 4.702 1.00 97.25 141 ALA A C 1
ATOM 1076 O O . ALA A 1 141 ? -11.231 3.429 4.528 1.00 97.25 141 ALA A O 1
ATOM 1077 N N . ASP A 1 142 ? -13.288 3.068 3.693 1.00 96.00 142 ASP A N 1
ATOM 1078 C CA . ASP A 1 142 ? -12.927 3.207 2.285 1.00 96.00 142 ASP A CA 1
ATOM 1079 C C . ASP A 1 142 ? -12.402 4.610 1.971 1.00 96.00 142 ASP A C 1
ATOM 1081 O O . ASP A 1 142 ? -11.329 4.753 1.389 1.00 96.00 142 ASP A O 1
ATOM 1085 N N . GLU A 1 143 ? -13.111 5.654 2.396 1.00 95.94 143 GLU A N 1
ATOM 1086 C CA . GLU A 1 143 ? -12.678 7.031 2.170 1.00 95.94 143 GLU A CA 1
ATOM 1087 C C . GLU A 1 143 ? -11.394 7.372 2.944 1.00 95.94 143 GLU A C 1
ATOM 1089 O O . GLU A 1 143 ? -10.576 8.158 2.467 1.00 95.94 143 GLU A O 1
ATOM 1094 N N . LEU A 1 144 ? -11.197 6.800 4.139 1.00 96.12 144 LEU A N 1
ATOM 1095 C CA . LEU A 1 144 ? -9.957 6.959 4.897 1.00 96.12 144 LEU A CA 1
ATOM 1096 C C . LEU A 1 144 ? -8.774 6.325 4.164 1.00 96.12 144 LEU A C 1
ATOM 1098 O O . LEU A 1 144 ? -7.723 6.959 4.084 1.00 96.12 144 LEU A O 1
ATOM 1102 N N . LEU A 1 145 ? -8.952 5.128 3.593 1.00 96.44 145 LEU A N 1
ATOM 1103 C CA . LEU A 1 145 ? -7.928 4.487 2.769 1.00 96.44 145 LEU A CA 1
ATOM 1104 C C . LEU A 1 145 ? -7.571 5.368 1.568 1.00 96.44 145 LEU A C 1
ATOM 1106 O O . LEU A 1 145 ? -6.398 5.665 1.367 1.00 96.44 145 LEU A O 1
ATOM 1110 N N . ILE A 1 146 ? -8.568 5.829 0.806 1.00 97.12 146 ILE A N 1
ATOM 1111 C CA . ILE A 1 146 ? -8.345 6.705 -0.356 1.00 97.12 146 ILE A CA 1
ATOM 1112 C C . ILE A 1 146 ? -7.562 7.955 0.048 1.00 97.12 146 ILE A C 1
ATOM 1114 O O . ILE A 1 146 ? -6.520 8.236 -0.542 1.00 97.12 146 ILE A O 1
ATOM 1118 N N . TYR A 1 147 ? -8.003 8.644 1.104 1.00 95.44 147 TYR A N 1
ATOM 1119 C CA . TYR A 1 147 ? -7.319 9.824 1.624 1.00 95.44 147 TYR A CA 1
ATOM 1120 C C . TYR A 1 147 ? -5.850 9.530 1.952 1.00 95.44 147 TYR A C 1
ATOM 1122 O O . TYR A 1 147 ? -4.964 10.246 1.496 1.00 95.44 147 TYR A O 1
ATOM 1130 N N . GLN A 1 148 ? -5.566 8.450 2.685 1.00 95.50 148 GLN A N 1
ATOM 1131 C CA . GLN A 1 148 ? -4.194 8.086 3.046 1.00 95.50 148 GLN A CA 1
ATOM 1132 C C . GLN A 1 148 ? -3.330 7.780 1.825 1.00 95.50 148 GLN A C 1
ATOM 1134 O O . GLN A 1 148 ? -2.178 8.219 1.762 1.00 95.50 148 GLN A O 1
ATOM 1139 N N . LEU A 1 149 ? -3.871 7.044 0.853 1.00 96.50 149 LEU A N 1
ATOM 1140 C CA . LEU A 1 149 ? -3.154 6.733 -0.377 1.00 96.50 149 LEU A CA 1
ATOM 1141 C C . LEU A 1 149 ? -2.786 8.015 -1.127 1.00 96.50 149 LEU A C 1
ATOM 1143 O O . LEU A 1 149 ? -1.630 8.170 -1.513 1.00 96.50 149 LEU A O 1
ATOM 1147 N N . GLU A 1 150 ? -3.718 8.956 -1.255 1.00 95.94 150 GLU A N 1
ATOM 1148 C CA . GLU A 1 150 ? -3.502 10.235 -1.936 1.00 95.94 150 GLU A CA 1
ATOM 1149 C C . GLU A 1 150 ? -2.534 11.163 -1.190 1.00 95.94 150 GLU A C 1
ATOM 1151 O O . GLU A 1 150 ? -1.697 11.808 -1.821 1.00 95.94 150 GLU A O 1
ATOM 1156 N N . THR A 1 151 ? -2.612 11.243 0.142 1.00 93.81 151 THR A N 1
ATOM 1157 C CA . THR A 1 151 ? -1.838 12.231 0.914 1.00 93.81 151 THR A CA 1
ATOM 1158 C C . THR A 1 151 ? -0.493 11.727 1.415 1.00 93.81 151 THR A C 1
ATOM 1160 O O . THR A 1 151 ? 0.373 12.538 1.740 1.00 93.81 151 THR A O 1
ATOM 1163 N N . SER A 1 152 ? -0.309 10.411 1.539 1.00 92.00 152 SER A N 1
ATOM 1164 C CA . SER A 1 152 ? 0.847 9.842 2.249 1.00 92.00 152 SER A CA 1
ATOM 1165 C C . SER A 1 152 ? 1.627 8.803 1.452 1.00 92.00 152 SER A C 1
ATOM 1167 O O . SER A 1 152 ? 2.833 8.701 1.653 1.00 92.00 152 SER A O 1
ATOM 1169 N N . TYR A 1 153 ? 0.990 8.069 0.535 1.00 96.19 153 TYR A N 1
ATOM 1170 C CA . TYR A 1 153 ? 1.683 7.048 -0.258 1.00 96.19 153 TYR A CA 1
ATOM 1171 C C . TYR A 1 153 ? 2.037 7.548 -1.656 1.00 96.19 153 TYR A C 1
ATOM 1173 O O . TYR A 1 153 ? 3.208 7.563 -2.036 1.00 96.19 153 TYR A O 1
ATOM 1181 N N . LEU A 1 154 ? 1.040 8.013 -2.406 1.00 96.50 154 LEU A N 1
ATOM 1182 C CA . LEU A 1 154 ? 1.198 8.466 -3.783 1.00 96.50 154 LEU A CA 1
ATOM 1183 C C . LEU A 1 154 ? 2.250 9.582 -3.941 1.00 96.50 154 LEU A C 1
ATOM 1185 O O . LEU A 1 154 ? 3.060 9.470 -4.861 1.00 96.50 154 LEU A O 1
ATOM 1189 N N . PRO A 1 155 ? 2.351 10.593 -3.048 1.00 96.94 155 PRO A N 1
ATOM 1190 C CA . PRO A 1 155 ? 3.354 11.649 -3.190 1.00 96.94 155 PRO A CA 1
ATOM 1191 C C . PRO A 1 155 ? 4.801 11.149 -3.125 1.00 96.94 155 PRO A C 1
ATOM 1193 O O . PRO A 1 155 ? 5.681 11.756 -3.732 1.00 96.94 155 PRO A O 1
ATOM 1196 N N . ASP A 1 156 ? 5.074 10.063 -2.397 1.00 97.38 156 ASP A N 1
ATOM 1197 C CA . ASP A 1 156 ? 6.406 9.453 -2.369 1.00 97.38 156 ASP A CA 1
ATOM 1198 C C . ASP A 1 156 ? 6.664 8.620 -3.630 1.00 97.38 156 ASP A C 1
ATOM 1200 O O . ASP A 1 156 ? 7.740 8.723 -4.218 1.00 97.38 156 ASP A O 1
ATOM 1204 N N . LEU A 1 157 ? 5.665 7.871 -4.106 1.00 97.81 157 LEU A N 1
ATOM 1205 C CA . LEU A 1 157 ? 5.782 7.060 -5.324 1.00 97.81 157 LEU A CA 1
ATOM 1206 C C . LEU A 1 157 ? 5.932 7.909 -6.588 1.00 97.81 157 LEU A C 1
ATOM 1208 O O . LEU A 1 157 ? 6.701 7.565 -7.481 1.00 97.81 157 LEU A O 1
ATOM 1212 N N . MET A 1 158 ? 5.278 9.069 -6.643 1.00 96.94 158 MET A N 1
ATOM 1213 C CA . MET 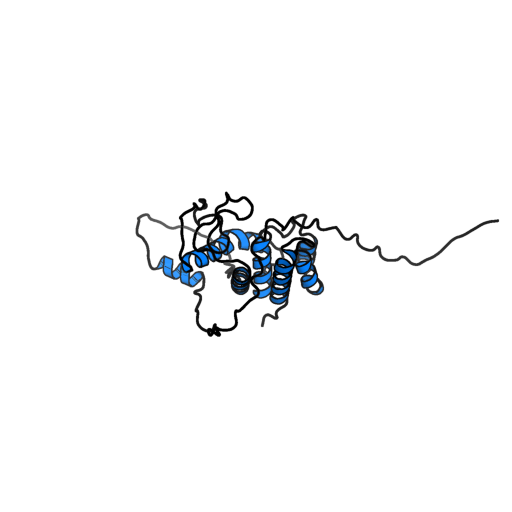A 1 158 ? 5.421 10.025 -7.744 1.00 96.94 158 MET A CA 1
ATOM 1214 C C . MET A 1 158 ? 6.842 10.588 -7.890 1.00 96.94 158 MET A C 1
ATOM 1216 O O . MET A 1 158 ? 7.164 11.151 -8.934 1.00 96.94 158 MET A O 1
ATOM 1220 N N . LYS A 1 159 ? 7.705 10.441 -6.874 1.00 96.50 159 LYS A N 1
ATOM 1221 C CA . LYS A 1 159 ? 9.125 10.831 -6.949 1.00 96.50 159 LYS A CA 1
ATOM 1222 C C . LYS A 1 159 ? 9.980 9.797 -7.688 1.00 96.50 159 LYS A C 1
ATOM 1224 O O . LYS A 1 159 ? 11.145 10.074 -7.972 1.00 96.50 159 LYS A O 1
ATOM 1229 N N . ILE A 1 160 ? 9.438 8.616 -7.998 1.00 97.38 160 ILE A N 1
ATOM 1230 C CA . ILE A 1 160 ? 10.115 7.617 -8.828 1.00 97.38 160 ILE A CA 1
ATOM 1231 C C . ILE A 1 160 ? 10.324 8.227 -10.227 1.00 97.38 160 ILE A C 1
ATOM 1233 O O . ILE A 1 160 ? 9.342 8.603 -10.866 1.00 97.38 160 ILE A O 1
ATOM 1237 N N . PRO A 1 161 ? 11.564 8.310 -10.754 1.00 95.44 161 PRO A N 1
ATOM 1238 C CA . PRO A 1 161 ? 11.853 9.051 -11.985 1.00 95.44 161 PRO A CA 1
ATOM 1239 C C . PRO A 1 161 ? 11.042 8.634 -13.218 1.00 95.44 161 PRO A C 1
ATOM 1241 O O . PRO A 1 161 ? 10.772 9.470 -14.070 1.00 95.44 161 PRO A O 1
ATOM 1244 N N . CYS A 1 162 ? 10.647 7.361 -13.323 1.00 95.25 162 CYS A N 1
ATOM 1245 C CA . CYS A 1 162 ? 9.836 6.853 -14.432 1.00 95.25 162 CYS A CA 1
ATOM 1246 C C . CYS A 1 162 ? 8.330 6.788 -14.122 1.00 95.25 162 CYS A C 1
ATOM 1248 O O . CYS A 1 162 ? 7.587 6.216 -14.912 1.00 95.25 162 CYS A O 1
ATOM 1250 N N . TRP A 1 163 ? 7.854 7.330 -12.991 1.00 96.88 163 TRP A N 1
ATOM 1251 C CA . TRP A 1 163 ? 6.465 7.163 -12.531 1.00 96.88 163 TRP A CA 1
ATOM 1252 C C . TRP A 1 163 ? 5.421 7.559 -13.582 1.00 96.88 163 TRP A C 1
ATOM 1254 O O . TRP A 1 163 ? 4.453 6.834 -13.803 1.00 96.88 163 TRP A O 1
ATOM 1264 N N . SER A 1 164 ? 5.631 8.691 -14.258 1.00 95.25 164 SER A N 1
ATOM 1265 C CA . SER A 1 164 ? 4.721 9.208 -15.288 1.00 95.25 164 SER A CA 1
ATOM 1266 C C . SER A 1 164 ? 4.679 8.371 -16.568 1.00 95.25 164 SER A C 1
ATOM 1268 O O . SER A 1 164 ? 3.791 8.572 -17.386 1.00 95.25 164 SER A O 1
ATOM 1270 N N . GLU A 1 165 ? 5.653 7.483 -16.770 1.00 95.06 165 GLU A N 1
ATOM 1271 C CA . GLU A 1 165 ? 5.704 6.558 -17.909 1.00 95.06 165 GLU A CA 1
ATOM 1272 C C . GLU A 1 165 ? 5.017 5.225 -17.595 1.00 95.06 165 GLU A C 1
ATOM 1274 O O . GLU A 1 165 ? 4.705 4.461 -18.507 1.00 95.06 165 GLU A O 1
ATOM 1279 N N . LEU A 1 166 ? 4.801 4.929 -16.310 1.00 96.31 166 LEU A N 1
ATOM 1280 C CA . LEU A 1 166 ? 4.127 3.714 -15.882 1.00 96.31 166 LEU A CA 1
ATOM 1281 C C . LEU A 1 166 ? 2.636 3.808 -16.194 1.00 96.31 166 LEU A C 1
ATOM 1283 O O . LEU A 1 166 ? 1.989 4.821 -15.922 1.00 96.31 166 LEU A O 1
ATOM 1287 N N . ASN A 1 167 ? 2.075 2.720 -16.713 1.00 96.06 167 ASN A N 1
ATOM 1288 C CA . ASN A 1 167 ? 0.632 2.624 -16.884 1.00 96.06 167 ASN A CA 1
ATOM 1289 C C . ASN A 1 167 ? -0.076 2.447 -15.518 1.00 96.06 167 ASN A C 1
ATOM 1291 O O . ASN A 1 167 ? 0.568 2.085 -14.526 1.00 96.06 167 ASN A O 1
ATOM 1295 N N . PRO A 1 168 ? -1.403 2.648 -15.440 1.00 96.81 168 PRO A N 1
ATOM 1296 C CA . PRO A 1 168 ? -2.144 2.511 -14.187 1.00 96.81 168 PRO A CA 1
ATOM 1297 C C . PRO A 1 168 ? -1.994 1.161 -13.474 1.00 96.81 168 PRO A C 1
ATOM 1299 O O . PRO A 1 168 ? -1.959 1.147 -12.247 1.00 96.81 168 PRO A O 1
ATOM 1302 N N . ASN A 1 169 ? -1.843 0.038 -14.190 1.00 97.94 169 ASN A N 1
ATOM 1303 C CA . ASN A 1 169 ? -1.608 -1.265 -13.551 1.00 97.94 169 ASN A CA 1
ATOM 1304 C C . ASN A 1 169 ? -0.244 -1.304 -12.847 1.00 97.94 169 ASN A C 1
ATOM 1306 O O . ASN A 1 169 ? -0.140 -1.730 -11.698 1.00 97.94 169 ASN A O 1
ATOM 1310 N N . GLN A 1 170 ? 0.803 -0.806 -13.507 1.00 98.56 170 GLN A N 1
ATOM 1311 C CA . GLN A 1 170 ? 2.148 -0.714 -12.935 1.00 98.56 170 GLN A CA 1
ATOM 1312 C C . GLN A 1 170 ? 2.179 0.223 -11.723 1.00 98.56 170 GLN A C 1
ATOM 1314 O O . GLN A 1 170 ? 2.732 -0.129 -10.681 1.00 98.56 170 GLN A O 1
ATOM 1319 N N . GLN A 1 171 ? 1.533 1.386 -11.830 1.00 98.44 171 GLN A N 1
ATOM 1320 C CA . GLN A 1 171 ? 1.375 2.320 -10.713 1.00 98.44 171 GLN A CA 1
ATOM 1321 C C . GLN A 1 171 ? 0.607 1.677 -9.550 1.00 98.44 171 GLN A C 1
ATOM 1323 O O . GLN A 1 171 ? 1.025 1.793 -8.400 1.00 98.44 171 GLN A O 1
ATOM 1328 N N . GLY A 1 172 ? -0.480 0.957 -9.840 1.00 98.31 172 GLY A N 1
ATOM 1329 C CA . GLY A 1 172 ? -1.293 0.257 -8.847 1.00 98.31 172 GLY A CA 1
ATOM 1330 C C . GLY A 1 172 ? -0.532 -0.847 -8.111 1.00 98.31 172 GLY A C 1
ATOM 1331 O O . GLY A 1 172 ? -0.625 -0.948 -6.889 1.00 98.31 172 GLY A O 1
ATOM 1332 N N . ALA A 1 173 ? 0.282 -1.627 -8.823 1.00 98.75 173 ALA A N 1
ATOM 1333 C CA . ALA A 1 173 ? 1.132 -2.650 -8.218 1.00 98.75 173 ALA A CA 1
ATOM 1334 C C . ALA A 1 173 ? 2.176 -2.047 -7.264 1.00 98.75 173 ALA A C 1
ATOM 1336 O O . ALA A 1 173 ? 2.329 -2.519 -6.136 1.00 98.75 173 ALA A O 1
ATOM 1337 N N . LEU A 1 174 ? 2.850 -0.964 -7.673 1.00 98.75 174 LEU A N 1
ATOM 1338 C CA . LEU A 1 174 ? 3.799 -0.253 -6.807 1.00 98.75 174 LEU A CA 1
ATOM 1339 C C . LEU A 1 174 ? 3.108 0.439 -5.625 1.00 98.75 174 LEU A C 1
ATOM 1341 O O . LEU A 1 174 ? 3.695 0.516 -4.546 1.00 98.75 174 LEU A O 1
ATOM 1345 N N . LEU A 1 175 ? 1.864 0.898 -5.798 1.00 98.62 175 LEU A N 1
ATOM 1346 C CA . LEU A 1 175 ? 1.050 1.437 -4.710 1.00 98.62 175 LEU A CA 1
ATOM 1347 C C . LEU A 1 175 ? 0.732 0.367 -3.662 1.00 98.62 175 LEU A C 1
ATOM 1349 O O . LEU A 1 175 ? 0.950 0.614 -2.481 1.00 98.62 175 LEU A O 1
ATOM 1353 N N . SER A 1 176 ? 0.296 -0.830 -4.073 1.00 98.62 176 SER A N 1
ATOM 1354 C CA . SER A 1 176 ? 0.062 -1.953 -3.148 1.00 98.62 176 SER A CA 1
ATOM 1355 C C . SER A 1 176 ? 1.333 -2.379 -2.414 1.00 98.62 176 SER A C 1
ATOM 1357 O O . SER A 1 176 ? 1.312 -2.593 -1.198 1.00 98.62 176 SER A O 1
ATOM 1359 N N . PHE A 1 177 ? 2.449 -2.455 -3.141 1.00 98.56 177 PHE A N 1
ATOM 1360 C CA . PHE A 1 177 ? 3.749 -2.802 -2.576 1.00 98.56 177 PHE A CA 1
ATOM 1361 C C . PHE A 1 177 ? 4.214 -1.766 -1.548 1.00 98.56 177 PHE A C 1
ATOM 1363 O O . PHE A 1 177 ? 4.595 -2.125 -0.434 1.00 98.56 177 PHE A O 1
ATOM 1370 N N . GLY A 1 178 ? 4.112 -0.479 -1.893 1.00 98.06 178 GLY A N 1
ATOM 1371 C CA . GLY A 1 178 ? 4.421 0.633 -0.999 1.00 98.06 178 GLY A CA 1
ATOM 1372 C C . GLY A 1 178 ? 3.464 0.736 0.189 1.00 98.06 178 GLY A C 1
ATOM 1373 O O . GLY A 1 178 ? 3.893 1.131 1.266 1.00 98.06 178 GLY A O 1
ATOM 1374 N N . TYR A 1 179 ? 2.197 0.342 0.042 1.00 97.56 179 TYR A N 1
ATOM 1375 C CA . TYR A 1 179 ? 1.263 0.279 1.167 1.00 97.56 179 TYR A CA 1
ATOM 1376 C C . TYR A 1 179 ? 1.714 -0.735 2.216 1.00 97.56 179 TYR A C 1
ATOM 1378 O O . TYR A 1 179 ? 1.751 -0.434 3.403 1.00 97.56 179 TYR A O 1
ATOM 1386 N N . ASN A 1 180 ? 2.126 -1.920 1.762 1.00 96.44 180 ASN A N 1
ATOM 1387 C CA . ASN A 1 180 ? 2.622 -2.963 2.648 1.00 96.44 180 ASN A CA 1
ATOM 1388 C C . ASN A 1 180 ? 3.960 -2.574 3.280 1.00 96.44 180 ASN A C 1
ATOM 1390 O O . ASN A 1 180 ? 4.118 -2.630 4.487 1.00 96.44 180 ASN A O 1
ATOM 1394 N N . LEU A 1 181 ? 4.941 -2.192 2.468 1.00 95.25 181 LEU A N 1
ATOM 1395 C CA . LEU A 1 181 ? 6.338 -2.129 2.903 1.00 95.25 181 LEU A CA 1
ATOM 1396 C C . LEU A 1 181 ? 6.824 -0.717 3.253 1.00 95.25 181 LEU A C 1
ATOM 1398 O O . LEU A 1 181 ? 7.969 -0.544 3.672 1.00 95.25 181 LEU A O 1
ATOM 1402 N N . GLY A 1 182 ? 5.963 0.285 3.081 1.00 95.75 182 GLY A N 1
ATOM 1403 C CA . GLY A 1 182 ? 6.280 1.701 3.213 1.00 95.75 182 GLY A CA 1
ATOM 1404 C C . GLY A 1 182 ? 6.458 2.388 1.855 1.00 95.75 182 GLY A C 1
ATOM 1405 O O . GLY A 1 182 ? 7.145 1.902 0.956 1.00 95.75 182 GLY A O 1
ATOM 1406 N N . SER A 1 183 ? 5.869 3.578 1.717 1.00 96.44 183 SER A N 1
ATOM 1407 C CA . SER A 1 183 ? 5.862 4.376 0.479 1.00 96.44 183 SER A CA 1
ATOM 1408 C C . SER A 1 183 ? 7.254 4.812 0.005 1.00 96.44 183 SER A C 1
ATOM 1410 O O . SER A 1 183 ? 7.458 5.079 -1.177 1.00 96.44 183 SER A O 1
ATOM 1412 N N . LYS A 1 184 ? 8.229 4.861 0.919 1.00 97.12 184 LYS A N 1
ATOM 1413 C CA . LYS A 1 184 ? 9.605 5.331 0.686 1.00 97.12 184 LYS A CA 1
ATOM 1414 C C . LYS A 1 184 ? 10.579 4.216 0.302 1.00 97.12 184 LYS A C 1
ATOM 1416 O O . LYS A 1 184 ? 11.779 4.358 0.513 1.00 97.12 184 LYS A O 1
ATOM 1421 N N . PHE A 1 185 ? 10.082 3.105 -0.238 1.00 97.69 185 PHE A N 1
ATOM 1422 C CA . PHE A 1 185 ? 10.934 1.977 -0.614 1.00 97.69 185 PHE A CA 1
ATOM 1423 C C . PHE A 1 185 ? 11.935 2.342 -1.726 1.00 97.69 185 PHE A C 1
ATOM 1425 O O . PHE A 1 185 ? 13.050 1.830 -1.750 1.00 97.69 185 PHE A O 1
ATOM 1432 N N . TYR A 1 186 ? 11.573 3.226 -2.663 1.00 97.75 186 TYR A N 1
ATOM 1433 C CA . TYR A 1 186 ? 12.444 3.549 -3.793 1.00 97.75 186 TYR A CA 1
ATOM 1434 C C . TYR A 1 186 ? 13.689 4.322 -3.333 1.00 97.75 186 TYR A C 1
ATOM 1436 O O . TYR A 1 186 ? 13.590 5.438 -2.824 1.00 97.75 186 TYR A O 1
ATOM 1444 N N . GLY A 1 187 ? 14.870 3.734 -3.541 1.00 96.44 187 GLY A N 1
ATOM 1445 C CA . GLY A 1 187 ? 16.155 4.278 -3.095 1.00 96.44 187 GLY A CA 1
ATOM 1446 C C . GLY A 1 187 ? 16.534 3.946 -1.647 1.00 96.44 187 GLY A C 1
ATOM 1447 O O . GLY A 1 187 ? 17.616 4.340 -1.215 1.00 96.44 187 GLY A O 1
ATOM 1448 N N . ALA A 1 188 ? 15.694 3.223 -0.902 1.00 96.44 188 ALA A N 1
ATOM 1449 C CA . ALA A 1 188 ? 16.038 2.750 0.435 1.00 96.44 188 ALA A CA 1
ATOM 1450 C C . ALA A 1 188 ? 16.991 1.538 0.383 1.00 96.44 188 ALA A C 1
ATOM 1452 O O . ALA A 1 188 ? 16.937 0.721 -0.538 1.00 96.44 188 ALA A O 1
ATOM 1453 N N . SER A 1 189 ? 17.855 1.418 1.396 1.00 94.19 189 SER A N 1
ATOM 1454 C CA . SER A 1 189 ? 18.985 0.469 1.462 1.00 94.19 189 SER A CA 1
ATOM 1455 C C . SER A 1 189 ? 18.608 -1.001 1.705 1.00 94.19 189 SER A C 1
ATOM 1457 O O . SER A 1 189 ? 19.432 -1.826 2.084 1.00 94.19 189 SER A O 1
ATOM 1459 N N . ASN A 1 190 ? 17.324 -1.304 1.671 1.00 94.81 190 ASN A N 1
ATOM 1460 C CA . ASN A 1 190 ? 16.778 -2.648 1.776 1.00 94.81 190 ASN A CA 1
ATOM 1461 C C . ASN A 1 190 ? 15.907 -2.979 0.557 1.00 94.81 190 ASN A C 1
ATOM 1463 O O . ASN A 1 190 ? 15.246 -4.015 0.529 1.00 94.81 190 ASN A O 1
ATOM 1467 N N . PHE A 1 191 ? 15.895 -2.089 -0.441 1.00 97.50 191 PHE A N 1
ATOM 1468 C CA . PHE A 1 191 ? 15.102 -2.167 -1.660 1.00 97.50 191 PHE A CA 1
ATOM 1469 C C . PHE A 1 191 ? 15.951 -1.927 -2.918 1.00 97.50 191 PHE A C 1
ATOM 1471 O O . PHE A 1 191 ? 15.437 -1.461 -3.941 1.00 97.50 191 PHE A O 1
ATOM 1478 N N . GLU A 1 192 ? 17.254 -2.215 -2.882 1.00 97.31 192 GLU A N 1
ATOM 1479 C CA . GLU A 1 192 ? 18.157 -1.951 -4.002 1.00 97.31 192 GLU A CA 1
ATOM 1480 C C . GLU A 1 192 ? 17.783 -2.741 -5.253 1.00 97.31 192 GLU A C 1
ATOM 1482 O O . GLU A 1 192 ? 17.849 -2.184 -6.352 1.00 97.31 192 GLU A O 1
ATOM 1487 N N . SER A 1 193 ? 17.371 -4.011 -5.132 1.00 97.75 193 SER A N 1
ATOM 1488 C CA . SER A 1 193 ? 16.934 -4.778 -6.305 1.00 97.75 193 SER A CA 1
ATOM 1489 C C . SER A 1 193 ? 15.672 -4.204 -6.947 1.00 97.75 193 SER A C 1
ATOM 1491 O O . SER A 1 193 ? 15.672 -3.992 -8.161 1.00 97.75 193 SER A O 1
ATOM 1493 N N . MET A 1 194 ? 14.649 -3.860 -6.156 1.00 98.38 194 MET A N 1
ATOM 1494 C CA . MET A 1 194 ? 13.439 -3.192 -6.653 1.00 98.38 194 MET A CA 1
ATOM 1495 C C . MET A 1 194 ? 13.765 -1.841 -7.296 1.00 98.38 194 MET A C 1
ATOM 1497 O O . MET A 1 194 ? 13.355 -1.562 -8.422 1.00 98.38 194 MET A O 1
ATOM 1501 N N . THR A 1 195 ? 14.580 -1.027 -6.622 1.00 98.19 195 THR A N 1
ATOM 1502 C CA . THR A 1 195 ? 15.030 0.275 -7.131 1.00 98.19 195 THR A CA 1
ATOM 1503 C C . THR A 1 195 ? 15.763 0.123 -8.460 1.00 98.19 195 THR A C 1
ATOM 1505 O O . THR A 1 195 ? 15.481 0.859 -9.403 1.00 98.19 195 THR A O 1
ATOM 1508 N N . ARG A 1 196 ? 16.682 -0.844 -8.569 1.00 98.25 196 ARG A N 1
ATOM 1509 C CA . ARG A 1 196 ? 17.453 -1.109 -9.790 1.00 98.25 196 ARG A CA 1
ATOM 1510 C C . ARG A 1 196 ? 16.554 -1.535 -10.946 1.00 98.25 196 ARG A C 1
ATOM 1512 O O . ARG A 1 196 ? 16.709 -0.998 -12.039 1.00 98.25 196 ARG A O 1
ATOM 1519 N N . VAL A 1 197 ? 15.623 -2.458 -10.708 1.00 98.44 197 VAL A N 1
ATOM 1520 C CA . VAL A 1 197 ? 14.695 -2.930 -11.745 1.00 98.44 197 VAL A CA 1
ATOM 1521 C C . VAL A 1 197 ? 13.810 -1.795 -12.253 1.00 98.44 197 VAL A C 1
ATOM 1523 O O . VAL A 1 197 ? 13.725 -1.593 -13.463 1.00 98.44 197 VAL A O 1
ATOM 1526 N N . ILE A 1 198 ? 13.222 -1.003 -11.351 1.00 98.19 198 ILE A N 1
ATOM 1527 C CA . ILE A 1 198 ? 12.390 0.151 -11.719 1.00 98.19 198 ILE A CA 1
ATOM 1528 C C . ILE A 1 198 ? 13.214 1.194 -12.481 1.00 98.19 198 ILE A C 1
ATOM 1530 O O . ILE A 1 198 ? 12.821 1.621 -13.565 1.00 98.19 198 ILE A O 1
ATOM 1534 N N . LYS A 1 199 ? 14.389 1.565 -11.958 1.00 97.19 199 LYS A N 1
ATOM 1535 C CA . LYS A 1 199 ? 15.280 2.557 -12.576 1.00 97.19 199 LYS A CA 1
ATOM 1536 C C . LYS A 1 199 ? 15.677 2.168 -14.003 1.00 97.19 199 LYS A C 1
ATOM 1538 O O . LYS A 1 199 ? 15.704 3.026 -14.885 1.00 97.19 199 LYS A O 1
ATOM 1543 N N . ASN A 1 200 ? 15.969 0.887 -14.225 1.00 97.38 200 ASN A N 1
ATOM 1544 C CA . ASN A 1 200 ? 16.438 0.370 -15.510 1.00 97.38 200 ASN A CA 1
ATOM 1545 C C . ASN A 1 200 ? 15.30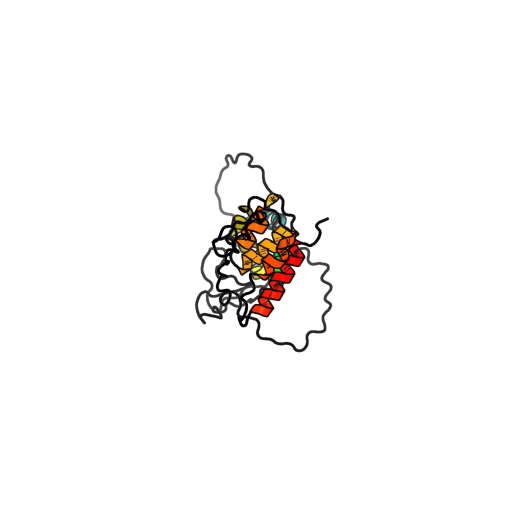6 -0.086 -16.442 1.00 97.38 200 ASN A C 1
ATOM 1547 O O . ASN A 1 200 ? 15.596 -0.499 -17.560 1.00 97.38 200 ASN A O 1
ATOM 1551 N N . ARG A 1 201 ? 14.038 -0.008 -16.009 1.00 97.31 201 ARG A N 1
ATOM 1552 C CA . ARG A 1 201 ? 12.872 -0.539 -16.743 1.00 97.31 201 ARG A CA 1
ATOM 1553 C C . ARG A 1 201 ? 13.028 -2.019 -17.103 1.00 97.31 201 ARG A C 1
ATOM 1555 O O . ARG A 1 201 ? 12.605 -2.474 -18.162 1.00 97.31 201 ARG A O 1
ATOM 1562 N N . ASP A 1 202 ? 13.650 -2.776 -16.207 1.00 97.50 202 ASP A N 1
ATOM 1563 C CA . ASP A 1 202 ? 13.972 -4.187 -16.407 1.00 97.50 202 ASP A CA 1
ATOM 1564 C C . ASP A 1 202 ? 12.773 -5.077 -16.048 1.00 97.50 202 ASP A C 1
ATOM 1566 O O . ASP A 1 202 ? 12.772 -5.846 -15.084 1.00 97.50 202 ASP A O 1
ATOM 1570 N N . TRP A 1 203 ? 11.691 -4.932 -16.814 1.00 97.25 203 TRP A N 1
ATOM 1571 C CA . TRP A 1 203 ? 10.429 -5.622 -16.543 1.00 97.25 203 TRP A CA 1
ATOM 1572 C C . TRP A 1 203 ? 10.535 -7.143 -16.668 1.00 97.25 203 TRP A C 1
ATOM 1574 O O . TRP A 1 203 ? 9.713 -7.849 -16.094 1.00 97.25 203 TRP A O 1
ATOM 1584 N N . ALA A 1 204 ? 11.569 -7.662 -17.338 1.00 97.44 204 ALA A N 1
ATOM 1585 C CA . ALA A 1 204 ? 11.856 -9.093 -17.357 1.00 97.44 204 ALA A CA 1
ATOM 1586 C C . ALA A 1 204 ? 12.142 -9.637 -15.943 1.00 97.44 204 ALA A C 1
ATOM 1588 O O . ALA A 1 204 ? 11.720 -10.742 -15.611 1.00 97.44 204 ALA A O 1
ATOM 1589 N N . ASN A 1 205 ? 12.776 -8.831 -15.085 1.00 97.94 205 ASN A N 1
ATOM 1590 C CA . ASN A 1 205 ? 13.157 -9.205 -13.722 1.00 97.94 205 ASN A CA 1
ATOM 1591 C C . ASN A 1 205 ? 12.166 -8.736 -12.639 1.00 97.94 205 ASN A C 1
ATOM 1593 O O . ASN A 1 205 ? 12.378 -9.007 -11.451 1.00 97.94 205 ASN A O 1
ATOM 1597 N N . ILE A 1 206 ? 11.078 -8.037 -12.993 1.00 98.19 206 ILE A N 1
ATOM 1598 C CA . ILE A 1 206 ? 10.176 -7.431 -11.995 1.00 98.19 206 ILE A CA 1
ATOM 1599 C C . ILE A 1 206 ? 9.463 -8.475 -11.130 1.00 98.19 206 ILE A C 1
ATOM 1601 O O . ILE A 1 206 ? 9.379 -8.302 -9.915 1.00 98.19 206 ILE A O 1
ATOM 1605 N N . ARG A 1 207 ? 9.009 -9.590 -11.719 1.00 98.56 207 ARG A N 1
ATOM 1606 C CA . ARG A 1 207 ? 8.292 -10.645 -10.984 1.00 98.56 207 ARG A CA 1
ATOM 1607 C C . ARG A 1 207 ? 9.170 -11.281 -9.914 1.00 98.56 207 ARG A C 1
ATOM 1609 O O . ARG A 1 207 ? 8.776 -11.351 -8.753 1.00 98.56 207 ARG A O 1
ATOM 1616 N N . GLU A 1 208 ? 10.368 -11.714 -10.293 1.00 98.06 208 GLU A N 1
ATOM 1617 C CA . GLU A 1 208 ? 11.325 -12.293 -9.347 1.00 98.06 208 GLU A CA 1
ATOM 1618 C C . GLU A 1 208 ? 11.734 -11.282 -8.277 1.00 98.06 208 GLU A C 1
ATOM 1620 O O . GLU A 1 208 ? 11.927 -11.641 -7.118 1.00 98.06 208 GLU A O 1
ATOM 1625 N N . THR A 1 209 ? 11.809 -10.002 -8.642 1.00 98.38 209 THR A N 1
ATOM 1626 C CA . THR A 1 209 ? 12.147 -8.929 -7.709 1.00 98.38 209 THR A CA 1
ATOM 1627 C C . THR A 1 209 ? 11.046 -8.688 -6.680 1.00 98.38 209 THR A C 1
ATOM 1629 O O . THR A 1 209 ? 11.367 -8.597 -5.501 1.00 98.38 209 THR A O 1
ATOM 1632 N N . PHE A 1 210 ? 9.759 -8.691 -7.050 1.00 98.56 210 PHE A N 1
ATOM 1633 C CA . PHE A 1 210 ? 8.664 -8.671 -6.067 1.00 98.56 210 PHE A CA 1
ATOM 1634 C C . PHE A 1 210 ? 8.760 -9.845 -5.086 1.00 98.56 210 PHE A C 1
ATOM 1636 O O . PHE A 1 210 ? 8.665 -9.649 -3.874 1.00 98.56 210 PHE A O 1
ATOM 1643 N N . LEU A 1 211 ? 9.006 -11.056 -5.596 1.00 97.81 211 LEU A N 1
ATOM 1644 C CA . LEU A 1 211 ? 9.090 -12.279 -4.791 1.00 97.81 211 LEU A CA 1
ATOM 1645 C C . LEU A 1 211 ? 10.214 -12.263 -3.748 1.00 97.81 211 LEU A C 1
ATOM 1647 O O . LEU A 1 211 ? 10.128 -12.996 -2.761 1.00 97.81 211 LEU A O 1
ATOM 1651 N N . LYS A 1 212 ? 11.234 -11.412 -3.916 1.00 96.75 212 LYS A N 1
ATOM 1652 C CA . LYS A 1 212 ? 12.268 -11.200 -2.896 1.00 96.75 212 LYS A CA 1
ATOM 1653 C C . LYS A 1 212 ? 11.719 -10.564 -1.627 1.00 96.75 212 LYS A C 1
ATOM 1655 O O . LYS A 1 212 ? 12.352 -10.703 -0.598 1.00 96.75 212 LYS A O 1
ATOM 1660 N N . TYR A 1 213 ? 10.559 -9.917 -1.625 1.00 96.25 213 TYR A N 1
ATOM 1661 C CA . TYR A 1 213 ? 10.026 -9.230 -0.440 1.00 96.25 213 TYR A CA 1
ATOM 1662 C C . TYR A 1 213 ? 8.914 -10.043 0.232 1.00 96.25 213 TYR A C 1
ATOM 1664 O O . TYR A 1 213 ? 7.797 -9.556 0.429 1.00 96.25 213 TYR A O 1
ATOM 1672 N N . ARG A 1 214 ? 9.233 -11.310 0.540 1.00 93.25 214 ARG A N 1
ATOM 1673 C CA . ARG A 1 214 ? 8.309 -12.290 1.140 1.00 93.25 214 ARG A CA 1
ATOM 1674 C C . ARG A 1 214 ? 8.691 -12.800 2.531 1.00 93.25 214 ARG A C 1
ATOM 1676 O O . ARG A 1 214 ? 7.943 -13.585 3.086 1.00 93.25 214 ARG A O 1
ATOM 1683 N N . ASN A 1 215 ? 9.835 -12.380 3.069 1.00 89.12 215 ASN A N 1
ATOM 1684 C CA . ASN A 1 215 ? 10.358 -12.803 4.377 1.00 89.12 215 ASN A CA 1
ATOM 1685 C C . ASN A 1 215 ? 10.443 -14.336 4.581 1.00 89.12 215 ASN A C 1
ATOM 1687 O O . ASN A 1 215 ? 9.644 -14.905 5.334 1.00 89.12 215 ASN A O 1
ATOM 1691 N N . PRO A 1 216 ? 11.386 -15.011 3.893 1.00 89.81 216 PRO A N 1
ATOM 1692 C CA . PRO A 1 216 ? 11.538 -16.459 3.947 1.00 89.81 216 PRO A CA 1
ATOM 1693 C C . PRO A 1 216 ? 11.733 -17.024 5.356 1.00 89.81 216 PRO A C 1
ATOM 1695 O O . PRO A 1 216 ? 12.513 -16.490 6.140 1.00 89.81 216 PRO A O 1
ATOM 1698 N N . GLY A 1 217 ? 11.049 -18.126 5.660 1.00 89.00 217 GLY A N 1
ATOM 1699 C CA . GLY A 1 217 ? 11.117 -18.816 6.952 1.00 89.00 217 GLY A CA 1
ATOM 1700 C C . GLY A 1 217 ? 10.251 -18.205 8.058 1.00 89.00 217 GLY A C 1
ATOM 1701 O O . GLY A 1 217 ? 10.206 -18.753 9.158 1.00 89.00 217 GLY A O 1
ATOM 1702 N N . SER A 1 218 ? 9.547 -17.100 7.789 1.00 90.81 218 SER A N 1
ATOM 1703 C CA . SER A 1 218 ? 8.567 -16.533 8.722 1.00 90.81 218 SER A CA 1
ATOM 1704 C C . SER A 1 218 ? 7.206 -17.227 8.615 1.00 90.81 218 SER A C 1
ATOM 1706 O O . SER A 1 218 ? 6.846 -17.783 7.576 1.00 90.81 218 SER A O 1
ATOM 1708 N N . ASN A 1 219 ? 6.394 -17.124 9.668 1.00 88.62 219 ASN A N 1
ATOM 1709 C CA . ASN A 1 219 ? 5.006 -17.604 9.687 1.00 88.62 219 ASN A CA 1
ATOM 1710 C C . ASN A 1 219 ? 4.092 -16.898 8.663 1.00 88.62 219 ASN A C 1
ATOM 1712 O O . ASN A 1 219 ? 2.983 -17.361 8.416 1.00 88.62 219 ASN A O 1
ATOM 1716 N N . VAL A 1 220 ? 4.538 -15.789 8.067 1.00 88.25 220 VAL A N 1
ATOM 1717 C CA . VAL A 1 220 ? 3.773 -15.007 7.085 1.00 88.25 220 VAL A CA 1
ATOM 1718 C C . VAL A 1 220 ? 4.292 -15.120 5.662 1.00 88.25 220 VAL A C 1
ATOM 1720 O O . VAL A 1 220 ? 3.711 -14.518 4.756 1.00 88.25 220 VAL A O 1
ATOM 1723 N N . GLU A 1 221 ? 5.337 -15.923 5.435 1.00 92.12 221 GLU A N 1
ATOM 1724 C CA . GLU A 1 221 ? 5.963 -16.062 4.119 1.00 92.12 221 GLU A CA 1
ATOM 1725 C C . GLU A 1 221 ? 4.946 -16.417 3.035 1.00 92.12 221 GLU A C 1
ATOM 1727 O O . GLU A 1 221 ? 4.950 -15.814 1.963 1.00 92.12 221 GLU A O 1
ATOM 1732 N N . GLN A 1 222 ? 4.054 -17.373 3.302 1.00 94.62 222 GLN A N 1
ATOM 1733 C CA . GLN A 1 222 ? 3.077 -17.820 2.310 1.00 94.62 222 GLN A CA 1
ATOM 1734 C C . GLN A 1 222 ? 2.094 -16.706 1.924 1.00 94.62 222 GLN A C 1
ATOM 1736 O O . GLN A 1 222 ? 1.805 -16.516 0.742 1.00 94.62 222 GLN A O 1
ATOM 1741 N N . GLY A 1 223 ? 1.611 -15.935 2.906 1.00 93.94 223 GLY A N 1
ATOM 1742 C CA . GLY A 1 223 ? 0.724 -14.795 2.668 1.00 93.94 223 GLY A CA 1
ATOM 1743 C C . GLY A 1 223 ? 1.419 -13.687 1.880 1.00 93.94 223 GLY A C 1
ATOM 1744 O O . GLY A 1 223 ? 0.879 -13.200 0.884 1.00 93.94 223 GLY A O 1
ATOM 1745 N N . LEU A 1 224 ? 2.652 -13.342 2.265 1.00 95.62 224 LEU A N 1
ATOM 1746 C CA . LEU A 1 224 ? 3.449 -12.353 1.542 1.00 95.62 224 LEU A CA 1
ATOM 1747 C C . LEU A 1 224 ? 3.785 -12.831 0.130 1.00 95.62 224 LEU A C 1
ATOM 1749 O O . LEU A 1 224 ? 3.687 -12.046 -0.806 1.00 95.62 224 LEU A O 1
ATOM 1753 N N . ARG A 1 225 ? 4.105 -14.113 -0.065 1.00 97.38 225 ARG A N 1
ATOM 1754 C CA . ARG A 1 225 ? 4.340 -14.685 -1.393 1.00 97.38 225 ARG A CA 1
ATOM 1755 C C . ARG A 1 225 ? 3.137 -14.480 -2.312 1.00 97.38 225 ARG A C 1
ATOM 1757 O O . ARG A 1 225 ? 3.318 -13.908 -3.383 1.00 97.38 225 ARG A O 1
ATOM 1764 N N . ARG A 1 226 ? 1.927 -14.857 -1.876 1.00 98.31 226 ARG A N 1
ATOM 1765 C CA . ARG A 1 226 ? 0.692 -14.646 -2.658 1.00 98.31 226 ARG A CA 1
ATOM 1766 C C . ARG A 1 226 ? 0.479 -13.171 -3.005 1.00 98.31 226 ARG A C 1
ATOM 1768 O O . ARG A 1 226 ? 0.076 -12.848 -4.120 1.00 98.31 226 ARG A O 1
ATOM 1775 N N . ARG A 1 227 ? 0.783 -12.265 -2.068 1.00 98.38 227 ARG A N 1
ATOM 1776 C CA . ARG A 1 227 ? 0.717 -10.815 -2.299 1.00 98.38 227 ARG A CA 1
ATOM 1777 C C . ARG A 1 227 ? 1.704 -10.347 -3.362 1.00 98.38 227 ARG A C 1
ATOM 1779 O O . ARG A 1 227 ? 1.305 -9.652 -4.292 1.00 98.38 227 ARG A O 1
ATOM 1786 N N . ARG A 1 228 ? 2.969 -10.755 -3.257 1.00 98.62 228 ARG A N 1
ATOM 1787 C CA . ARG A 1 228 ? 4.024 -10.404 -4.217 1.00 98.62 228 ARG A CA 1
ATOM 1788 C C . ARG A 1 228 ? 3.744 -10.967 -5.615 1.00 98.62 228 ARG A C 1
ATOM 1790 O O . ARG A 1 228 ? 4.022 -10.291 -6.600 1.00 98.62 228 ARG A O 1
ATOM 1797 N N . GLU A 1 229 ? 3.170 -12.167 -5.713 1.00 98.56 229 GLU A N 1
ATOM 1798 C CA . GLU A 1 229 ? 2.734 -12.761 -6.987 1.00 98.56 229 GLU A CA 1
ATOM 1799 C C . GLU A 1 229 ? 1.622 -11.924 -7.633 1.00 98.56 229 GLU A C 1
ATOM 1801 O O . GLU A 1 229 ? 1.764 -11.523 -8.787 1.00 98.56 229 GLU A O 1
ATOM 1806 N N . ALA A 1 230 ? 0.584 -11.557 -6.876 1.00 98.75 230 ALA A N 1
ATOM 1807 C CA . ALA A 1 230 ? -0.521 -10.743 -7.385 1.00 98.75 230 ALA A CA 1
ATOM 1808 C C . ALA A 1 230 ? -0.094 -9.311 -7.775 1.00 98.75 230 ALA A C 1
ATOM 1810 O O . ALA A 1 230 ? -0.579 -8.763 -8.764 1.00 98.75 230 ALA A O 1
ATOM 1811 N N . GLU A 1 231 ? 0.836 -8.701 -7.035 1.00 98.81 231 GLU A N 1
ATOM 1812 C CA . GLU A 1 231 ? 1.432 -7.406 -7.396 1.00 98.81 231 GLU A CA 1
ATOM 1813 C C . GLU A 1 231 ? 2.242 -7.503 -8.697 1.00 98.81 231 GLU A C 1
ATOM 1815 O O . GLU A 1 231 ? 2.089 -6.659 -9.580 1.00 98.81 231 GLU A O 1
ATOM 1820 N N . ALA A 1 232 ? 3.047 -8.557 -8.866 1.00 98.75 232 ALA A N 1
ATOM 1821 C CA . ALA A 1 232 ? 3.783 -8.798 -10.104 1.00 98.75 232 ALA A CA 1
ATOM 1822 C C . ALA A 1 232 ? 2.855 -9.072 -11.299 1.00 98.75 232 ALA A C 1
ATOM 1824 O O . ALA A 1 232 ? 3.117 -8.601 -12.407 1.00 98.75 232 ALA A O 1
ATOM 1825 N N . GLU A 1 233 ? 1.778 -9.831 -11.091 1.00 98.69 233 GLU A N 1
ATOM 1826 C CA . GLU A 1 233 ? 0.745 -10.081 -12.097 1.00 98.69 233 GLU A CA 1
ATOM 1827 C C . GLU A 1 233 ? 0.055 -8.794 -12.529 1.00 98.69 233 GLU A C 1
ATOM 1829 O O . GLU A 1 233 ? -0.053 -8.550 -13.729 1.00 98.69 233 GLU A O 1
ATOM 1834 N N . LEU A 1 234 ? -0.352 -7.946 -11.577 1.00 98.62 234 LEU A N 1
ATOM 1835 C CA . LEU A 1 234 ? -0.923 -6.643 -11.894 1.00 98.62 234 LEU A CA 1
ATOM 1836 C C . LEU A 1 234 ? 0.087 -5.798 -12.679 1.00 98.62 234 LEU A C 1
ATOM 1838 O O . LEU A 1 234 ? -0.257 -5.282 -13.736 1.00 98.62 234 LEU A O 1
ATOM 1842 N N . PHE A 1 235 ? 1.343 -5.716 -12.229 1.00 98.62 235 PHE A N 1
ATOM 1843 C CA . PHE A 1 235 ? 2.378 -4.923 -12.898 1.00 98.62 235 PHE A CA 1
ATOM 1844 C C . PHE A 1 235 ? 2.601 -5.343 -14.361 1.00 98.62 235 PHE A C 1
ATOM 1846 O O . PHE A 1 235 ? 2.808 -4.497 -15.231 1.00 98.62 235 PHE A O 1
ATOM 1853 N N . LEU A 1 236 ? 2.574 -6.649 -14.635 1.00 97.94 236 LEU A N 1
ATOM 1854 C CA . LEU A 1 236 ? 2.820 -7.224 -15.961 1.00 97.94 236 LEU A CA 1
ATOM 1855 C C . LEU A 1 236 ? 1.553 -7.364 -16.814 1.00 97.94 236 LEU A C 1
ATOM 1857 O O . LEU A 1 236 ? 1.648 -7.744 -17.983 1.00 97.94 236 LEU A O 1
ATOM 1861 N N . LYS A 1 237 ? 0.372 -7.069 -16.260 1.00 97.56 237 LYS A N 1
ATOM 1862 C CA . LYS A 1 237 ? -0.893 -7.132 -16.989 1.00 97.56 237 LYS A CA 1
ATOM 1863 C C . LYS A 1 237 ? -0.888 -6.091 -18.117 1.00 97.56 237 LYS A C 1
ATOM 1865 O O . LYS A 1 237 ? -0.726 -4.901 -17.821 1.00 97.56 237 LYS A O 1
ATOM 1870 N N . PRO A 1 238 ? -1.113 -6.500 -19.383 1.00 92.25 238 PRO A N 1
ATOM 1871 C CA . PRO A 1 238 ? -1.214 -5.568 -20.498 1.00 92.25 238 PRO A CA 1
ATOM 1872 C C . PRO A 1 238 ? -2.207 -4.443 -20.202 1.00 92.25 238 PRO A C 1
ATOM 1874 O O . PRO A 1 238 ? -3.282 -4.679 -19.647 1.00 92.25 238 PRO A O 1
ATOM 1877 N N . TYR A 1 239 ? -1.822 -3.224 -20.565 1.00 85.75 239 TYR A N 1
ATOM 1878 C CA . TYR A 1 239 ? -2.667 -2.044 -20.468 1.00 85.75 239 TYR A CA 1
ATOM 1879 C C . TYR A 1 239 ? -2.961 -1.578 -21.892 1.00 85.75 239 TYR A C 1
ATOM 1881 O O . TYR A 1 239 ? -2.051 -1.139 -22.597 1.00 85.75 239 TYR A O 1
ATOM 1889 N N . SER A 1 240 ? -4.203 -1.787 -22.318 1.00 72.88 240 SER A N 1
ATOM 1890 C CA . SER A 1 240 ? -4.731 -1.461 -23.646 1.00 72.88 240 SER A CA 1
ATOM 1891 C C . SER A 1 240 ? -5.649 -0.257 -23.575 1.00 72.88 240 SER A C 1
ATOM 1893 O O . SER A 1 240 ? -6.506 -0.278 -22.661 1.00 72.88 240 SER A O 1
#

Sequence (240 aa):
MEQEHDGDKPALPAGQVGSDKQPDLSVVGNLWKEDEEDRDSTSLNANSVEYLSANEILAKIKRNPINKNGTAANEITATKQVSTSLPMCGVELIKKFEGCYLKAYPDPLTGGKPITIGWGSTRKRDGSPWYLGESISQQEADELLIYQLETSYLPDLMKIPCWSELNPNQQGALLSFGYNLGSKFYGASNFESMTRVIKNRDWANIRETFLKYRNPGSNVEQGLRRRREAEAELFLKPYS

pLDDT: mean 74.17, std 28.28, range [22.59, 98.81]

Foldseek 3Di:
DDDDDDDDDDDDDDPPPPPLPFPPLLLLDDDDDDPPDDDDDDPDPPPDDPDDFPVRVVVVCVVDDPDDDDDDDDDDDDDPDPPPGQLVLLVVLLPVQFDAAQFWAARPVVSHPQTAHGRGDQADLVRHGDDGPDGDDNVSSSVRSVSCLVPPQVVLQVPLPCQVVADSLLNSLLSSVCVRPNSNLQPDSNLVLVNVCSNVVVLVCQLVSLLVNQNPPDPRSVSSNVSSNVSNCSRPPDDD

Radius of gyration: 23.1 Å; chains: 1; bounding box: 86×64×46 Å

Secondary structure (DSSP, 8-state):
----------PPP-----------GGGS--------S----------------HHHHHHHHHTS-----------------------HHHHHHHHHHSPPEEEEE--TTTSSSSPEEETTB-B-TTSPBP-TT-B--HHHHHHHHHHHIIIIIHHHHTTSTTGGGS-HHHHHHHHHHHHHH-TT-TT-TT-HHHHHHHHHT-GGGHHHHHHTSS-TTSTTHHHHHHHHHHHHHHHHS---